Protein AF-A0A1G8D6I3-F1 (afdb_monomer_lite)

pLDDT: mean 86.38, std 13.84, range [31.08, 98.5]

Structure (mmCIF, N/CA/C/O backbone):
data_AF-A0A1G8D6I3-F1
#
_entry.id   AF-A0A1G8D6I3-F1
#
loop_
_atom_site.group_PDB
_atom_site.id
_atom_site.type_symbol
_atom_site.label_atom_id
_atom_site.label_alt_id
_atom_site.label_comp_id
_atom_site.label_asym_id
_atom_site.label_entity_id
_atom_site.label_seq_id
_atom_site.pdbx_PDB_ins_code
_atom_site.Cartn_x
_atom_site.Cartn_y
_atom_site.Cartn_z
_atom_site.occupancy
_atom_site.B_iso_or_equiv
_atom_site.auth_seq_id
_atom_site.auth_comp_id
_atom_site.auth_asym_id
_atom_site.auth_atom_id
_atom_site.pdbx_PDB_model_num
ATOM 1 N N . MET A 1 1 ? 2.545 -8.325 7.821 1.00 76.38 1 MET A N 1
ATOM 2 C CA . MET A 1 1 ? 2.219 -7.895 6.449 1.00 76.38 1 MET A CA 1
ATOM 3 C C . MET A 1 1 ? 3.543 -7.738 5.754 1.00 76.38 1 MET A C 1
ATOM 5 O O . MET A 1 1 ? 4.339 -6.920 6.193 1.00 76.38 1 MET A O 1
ATOM 9 N N . GLU A 1 2 ? 3.777 -8.565 4.754 1.00 86.25 2 GLU A N 1
ATOM 10 C CA . GLU A 1 2 ? 4.944 -8.473 3.891 1.00 86.25 2 GLU A CA 1
ATOM 11 C C . GLU A 1 2 ? 4.476 -7.897 2.556 1.00 86.25 2 GLU A C 1
ATOM 13 O O . GLU A 1 2 ? 3.443 -8.328 2.037 1.00 86.25 2 GLU A O 1
ATOM 18 N N . ILE A 1 3 ? 5.186 -6.887 2.053 1.00 86.38 3 ILE A N 1
ATOM 19 C CA . ILE A 1 3 ? 4.993 -6.384 0.694 1.00 86.38 3 ILE A CA 1
ATOM 20 C C . ILE A 1 3 ? 6.044 -7.052 -0.175 1.00 86.38 3 ILE A C 1
ATOM 22 O O . ILE A 1 3 ? 7.239 -6.942 0.111 1.00 86.38 3 ILE A O 1
ATOM 26 N N . LYS A 1 4 ? 5.599 -7.736 -1.224 1.00 86.12 4 LYS A N 1
ATOM 27 C CA . LYS A 1 4 ? 6.481 -8.359 -2.205 1.00 86.12 4 LYS A CA 1
ATOM 28 C C . LYS A 1 4 ? 6.554 -7.485 -3.462 1.00 86.12 4 LYS A C 1
ATOM 30 O O . LYS A 1 4 ? 5.524 -6.921 -3.840 1.00 86.12 4 LYS A O 1
ATOM 35 N N . PRO A 1 5 ? 7.735 -7.329 -4.085 1.00 84.38 5 PRO A N 1
ATOM 36 C CA . PRO A 1 5 ? 7.838 -6.741 -5.413 1.00 84.38 5 PRO A CA 1
ATOM 37 C C . PRO A 1 5 ? 6.992 -7.555 -6.385 1.00 84.38 5 PRO A C 1
ATOM 39 O O . PRO A 1 5 ? 6.900 -8.777 -6.259 1.00 84.38 5 PRO A O 1
ATOM 42 N N . ASN A 1 6 ? 6.394 -6.879 -7.357 1.00 84.19 6 ASN A N 1
ATOM 43 C CA . ASN A 1 6 ? 5.822 -7.591 -8.482 1.00 84.19 6 ASN A CA 1
ATOM 44 C C . ASN A 1 6 ? 6.949 -8.091 -9.397 1.00 84.19 6 ASN A C 1
ATOM 46 O O . ASN A 1 6 ? 8.027 -7.483 -9.432 1.00 84.19 6 ASN A O 1
ATOM 50 N N . PRO A 1 7 ? 6.679 -9.161 -10.156 1.00 86.00 7 PRO A N 1
ATOM 51 C CA . PRO A 1 7 ? 7.552 -9.625 -11.225 1.00 86.00 7 PRO A CA 1
ATOM 52 C C . PRO A 1 7 ? 7.905 -8.510 -12.210 1.00 86.00 7 PRO A C 1
ATOM 54 O O . PRO A 1 7 ? 7.212 -7.490 -12.302 1.00 86.00 7 PRO A O 1
ATOM 57 N N . VAL A 1 8 ? 8.966 -8.728 -12.987 1.00 87.06 8 VAL A N 1
ATOM 58 C CA . VAL A 1 8 ? 9.369 -7.813 -14.055 1.00 87.06 8 VAL A CA 1
ATOM 59 C C . VAL A 1 8 ? 8.211 -7.666 -15.034 1.00 87.06 8 VAL A C 1
ATOM 61 O O . VAL A 1 8 ? 7.709 -8.643 -15.591 1.00 87.06 8 VAL A O 1
ATOM 64 N N . GLN A 1 9 ? 7.788 -6.419 -15.214 1.00 87.06 9 GLN A N 1
ATOM 65 C CA . GLN A 1 9 ? 6.706 -6.042 -16.107 1.00 87.06 9 GLN A CA 1
ATOM 66 C C . GLN A 1 9 ? 7.270 -5.242 -17.279 1.00 87.06 9 GLN A C 1
ATOM 68 O O . GLN A 1 9 ? 8.010 -4.267 -17.080 1.00 87.06 9 GLN A O 1
ATOM 73 N N . VAL A 1 10 ? 6.892 -5.652 -18.484 1.00 87.88 10 VAL A N 1
ATOM 74 C CA . VAL A 1 10 ? 7.227 -5.005 -19.754 1.00 87.88 10 VAL A CA 1
ATOM 75 C C . VAL A 1 10 ? 5.988 -4.331 -20.336 1.00 87.88 10 VAL A C 1
ATOM 77 O O . VAL A 1 10 ? 4.865 -4.579 -19.896 1.00 87.88 10 VAL A O 1
ATOM 80 N N . ILE A 1 11 ? 6.172 -3.462 -21.328 1.00 86.50 11 ILE A N 1
ATOM 81 C CA . ILE A 1 11 ? 5.047 -2.887 -22.071 1.00 86.50 11 ILE A CA 1
ATOM 82 C C . ILE A 1 11 ? 4.512 -3.979 -23.011 1.00 86.50 11 ILE A C 1
ATOM 84 O O . ILE A 1 11 ? 5.236 -4.355 -23.934 1.00 86.50 11 ILE A O 1
ATOM 88 N N . PRO A 1 12 ? 3.286 -4.500 -22.807 1.00 87.38 12 PRO A N 1
ATOM 89 C CA . PRO A 1 12 ? 2.777 -5.619 -23.595 1.00 87.38 12 PRO A CA 1
ATOM 90 C C . PRO A 1 12 ? 2.524 -5.218 -25.061 1.00 87.38 12 PRO A C 1
ATOM 92 O O . PRO A 1 12 ? 2.453 -4.023 -25.378 1.00 87.38 12 PRO A O 1
ATOM 95 N N . PRO A 1 13 ? 2.346 -6.195 -25.970 1.00 87.25 13 PRO A N 1
ATOM 96 C CA . PRO A 1 13 ? 1.889 -5.924 -27.328 1.00 87.25 13 PRO A CA 1
ATOM 97 C C . PRO A 1 13 ? 0.531 -5.220 -27.352 1.00 87.25 13 PRO A C 1
ATOM 99 O O . PRO A 1 13 ? -0.368 -5.555 -26.574 1.00 87.25 13 PRO A O 1
ATOM 102 N N . SER A 1 14 ? 0.350 -4.300 -28.299 1.00 89.38 14 SER A N 1
ATOM 103 C CA . SER A 1 14 ? -0.965 -3.757 -28.632 1.00 89.38 14 SER A CA 1
ATOM 104 C C . SER A 1 14 ? -1.870 -4.842 -29.228 1.00 89.38 14 SER A C 1
ATOM 106 O O . SER A 1 14 ? -1.395 -5.858 -29.738 1.00 89.38 14 SER A O 1
ATOM 108 N N . ALA A 1 15 ? -3.187 -4.619 -29.199 1.00 87.56 15 ALA A N 1
ATOM 109 C CA . ALA A 1 15 ? -4.146 -5.531 -29.828 1.00 87.56 15 ALA A CA 1
ATOM 110 C C . ALA A 1 15 ? -3.840 -5.746 -31.323 1.00 87.56 15 ALA A C 1
ATOM 112 O O . ALA A 1 15 ? -3.863 -6.874 -31.794 1.00 87.56 15 ALA A O 1
ATOM 113 N N . GLU A 1 16 ? -3.458 -4.679 -32.028 1.00 87.62 16 GLU A N 1
ATOM 114 C CA . GLU A 1 16 ? -3.043 -4.726 -33.433 1.00 87.62 16 GLU A CA 1
ATOM 115 C C . GLU A 1 16 ? -1.768 -5.559 -33.633 1.00 87.62 16 GLU A C 1
ATOM 117 O O . GLU A 1 16 ? -1.696 -6.370 -34.551 1.00 87.62 16 GLU A O 1
ATOM 122 N N . GLN A 1 17 ? -0.767 -5.416 -32.754 1.00 88.19 17 GLN A N 1
ATOM 123 C CA . GLN A 1 17 ? 0.449 -6.232 -32.820 1.00 88.19 17 GLN A CA 1
ATOM 124 C C . GLN A 1 17 ? 0.143 -7.721 -32.601 1.00 88.19 17 GLN A C 1
ATOM 126 O O . GLN A 1 17 ? 0.730 -8.557 -33.286 1.00 88.19 17 GLN A O 1
ATOM 131 N N . LYS A 1 18 ? -0.785 -8.056 -31.692 1.00 85.44 18 LYS A N 1
ATOM 132 C CA . LYS A 1 18 ? -1.244 -9.442 -31.491 1.00 85.44 18 LYS A CA 1
ATOM 133 C C . LYS A 1 18 ? -1.988 -9.969 -32.713 1.00 85.44 18 LYS A C 1
ATOM 135 O O . LYS A 1 18 ? -1.669 -11.049 -33.189 1.00 85.44 18 LYS A O 1
ATOM 140 N N . GLU A 1 19 ? -2.914 -9.189 -33.266 1.00 85.12 19 GLU A N 1
ATOM 141 C CA . GLU A 1 19 ? -3.680 -9.572 -34.456 1.00 85.12 19 GLU A CA 1
ATOM 142 C C . GLU A 1 19 ? -2.765 -9.825 -35.665 1.00 85.12 19 GLU A C 1
ATOM 144 O O . GLU A 1 19 ? -2.891 -10.847 -36.337 1.00 85.12 19 GLU A O 1
ATOM 149 N N . LEU A 1 20 ? -1.781 -8.949 -35.897 1.00 85.12 20 LEU A N 1
ATOM 150 C CA . LEU A 1 20 ? -0.778 -9.123 -36.953 1.00 85.12 20 LEU A CA 1
ATOM 151 C C . LEU A 1 20 ? 0.091 -10.370 -36.743 1.00 85.12 20 LEU A C 1
ATOM 153 O O . LEU A 1 20 ? 0.452 -11.034 -37.715 1.00 85.12 20 LEU A O 1
ATOM 157 N N . TYR A 1 21 ? 0.435 -10.686 -35.492 1.00 83.69 21 TYR A N 1
ATOM 158 C CA . TYR A 1 21 ? 1.196 -11.888 -35.156 1.00 83.69 21 TYR A CA 1
ATOM 159 C C . TYR A 1 21 ? 0.363 -13.170 -35.334 1.00 83.69 21 TYR A C 1
ATOM 161 O O . TYR A 1 21 ? 0.877 -14.164 -35.841 1.00 83.69 21 TYR A O 1
ATOM 169 N N . GLU A 1 22 ? -0.921 -13.150 -34.965 1.00 82.12 22 GLU A N 1
ATOM 170 C CA . GLU A 1 22 ? -1.826 -14.305 -35.029 1.00 82.12 22 GLU A CA 1
ATOM 171 C C . GLU A 1 22 ? -2.377 -14.579 -36.440 1.00 82.12 22 GLU A C 1
ATOM 173 O O . GLU A 1 22 ? -2.695 -15.726 -36.768 1.00 82.12 22 GLU A O 1
ATOM 178 N N . ALA A 1 23 ? -2.463 -13.556 -37.298 1.00 80.25 23 ALA A N 1
ATOM 179 C CA . ALA A 1 23 ? -3.028 -13.642 -38.648 1.00 80.25 23 ALA A CA 1
ATOM 180 C C . ALA A 1 23 ? -2.514 -14.818 -39.518 1.00 80.25 23 ALA A C 1
ATOM 182 O O . ALA A 1 23 ? -3.346 -15.457 -40.173 1.00 80.25 23 ALA A O 1
ATOM 183 N N . PRO A 1 24 ? -1.208 -15.173 -39.533 1.00 76.00 24 PRO A N 1
ATOM 184 C CA . PRO A 1 24 ? -0.705 -16.334 -40.271 1.00 76.00 24 PRO A CA 1
ATOM 185 C C . PRO A 1 24 ? -1.277 -17.676 -39.791 1.00 76.00 24 PRO A C 1
ATOM 187 O O . PRO A 1 24 ? -1.416 -18.597 -40.591 1.00 76.00 24 PRO A O 1
ATOM 190 N N . PHE A 1 25 ? -1.602 -17.805 -38.502 1.00 75.31 25 PHE A N 1
ATOM 191 C CA . PHE A 1 25 ? -2.069 -19.059 -37.897 1.00 75.31 25 PHE A CA 1
ATOM 192 C C . PHE A 1 25 ? -3.580 -19.276 -38.064 1.00 75.31 25 PHE A C 1
ATOM 194 O O . PHE A 1 25 ? -4.065 -20.395 -37.907 1.00 75.31 25 PHE A O 1
ATOM 201 N N . GLN A 1 26 ? -4.328 -18.218 -38.393 1.00 71.62 26 GLN A N 1
ATOM 202 C CA . GLN A 1 26 ? -5.782 -18.267 -38.579 1.00 71.62 26 GLN A CA 1
ATOM 203 C C . GLN A 1 26 ? -6.208 -18.536 -40.036 1.00 71.62 26 GLN A C 1
ATOM 205 O O . GLN A 1 26 ? -7.371 -18.857 -40.290 1.00 71.62 26 GLN A O 1
ATOM 210 N N . GLN A 1 27 ? -5.297 -18.421 -41.010 1.00 65.94 27 GLN A N 1
ATOM 211 C CA . GLN A 1 27 ? -5.607 -18.595 -42.434 1.00 65.94 27 GLN A CA 1
ATOM 212 C C . GLN A 1 27 ? -5.306 -20.020 -42.932 1.00 65.94 27 GLN A C 1
ATOM 214 O O . GLN A 1 27 ? -4.365 -20.676 -42.491 1.00 65.94 27 GLN A O 1
ATOM 219 N N . LYS A 1 28 ? -6.119 -20.524 -43.875 1.00 59.03 28 LYS A N 1
ATOM 220 C CA . LYS A 1 28 ? -5.882 -21.824 -44.532 1.00 59.03 28 LYS A CA 1
ATOM 221 C C . LYS A 1 28 ? -4.581 -21.771 -45.344 1.00 59.03 28 LYS A C 1
ATOM 223 O O . LYS A 1 28 ? -4.331 -20.779 -46.019 1.00 59.03 28 LYS A O 1
ATOM 228 N N . ALA A 1 29 ? -3.821 -22.867 -45.324 1.00 56.03 29 ALA A N 1
ATOM 229 C CA . ALA A 1 29 ? -2.437 -23.007 -45.802 1.00 56.03 29 ALA A CA 1
ATOM 230 C C . ALA A 1 29 ? -2.126 -22.595 -47.265 1.00 56.03 29 ALA A C 1
ATOM 232 O O . ALA A 1 29 ? -0.959 -22.593 -47.648 1.00 56.03 29 ALA A O 1
ATOM 233 N N . ASP A 1 30 ? -3.122 -22.225 -48.074 1.00 54.53 30 ASP A N 1
ATOM 234 C CA . ASP A 1 30 ? -2.991 -22.067 -49.530 1.00 54.53 30 ASP A CA 1
ATOM 235 C C . ASP A 1 30 ? -2.885 -20.606 -50.020 1.00 54.53 30 ASP A C 1
ATOM 237 O O . ASP A 1 30 ? -2.850 -20.366 -51.228 1.00 54.53 30 ASP A O 1
ATOM 241 N N . VAL A 1 31 ? -2.822 -19.608 -49.127 1.00 56.09 31 VAL A N 1
ATOM 242 C CA . VAL A 1 31 ? -2.709 -18.186 -49.513 1.00 56.09 31 VAL A CA 1
ATOM 243 C C . VAL A 1 31 ? -1.368 -17.608 -49.055 1.00 56.09 31 VAL A C 1
ATOM 245 O O . VAL A 1 31 ? -1.188 -17.238 -47.899 1.00 56.09 31 VAL A O 1
ATOM 248 N N . ALA A 1 32 ? -0.411 -17.501 -49.979 1.00 52.12 32 ALA A N 1
ATOM 249 C CA . ALA A 1 32 ? 0.858 -16.819 -49.736 1.00 52.12 32 ALA A CA 1
ATOM 250 C C . ALA A 1 32 ? 0.676 -15.296 -49.868 1.00 52.12 32 ALA A C 1
ATOM 252 O O . ALA A 1 32 ? 0.726 -14.746 -50.969 1.00 52.12 32 ALA A O 1
ATOM 253 N N . ILE A 1 33 ? 0.470 -14.608 -48.745 1.00 55.34 33 ILE A N 1
ATOM 254 C CA . ILE A 1 33 ? 0.584 -13.146 -48.647 1.00 55.34 33 ILE A CA 1
ATOM 255 C C . ILE A 1 33 ? 1.866 -12.828 -47.872 1.00 55.34 33 ILE A C 1
ATOM 257 O O . ILE A 1 33 ? 2.214 -13.516 -46.915 1.00 55.34 33 ILE A O 1
ATOM 261 N N . ALA A 1 34 ? 2.589 -11.787 -48.285 1.00 53.69 34 ALA A N 1
ATOM 262 C CA . ALA A 1 34 ? 3.667 -11.229 -47.479 1.00 53.69 34 ALA A CA 1
ATOM 263 C C . ALA A 1 34 ? 3.055 -10.579 -46.227 1.00 53.69 34 ALA A C 1
ATOM 265 O O . ALA A 1 34 ? 2.509 -9.481 -46.304 1.00 53.69 34 ALA A O 1
ATOM 266 N N . ILE A 1 35 ? 3.090 -11.283 -45.095 1.00 62.53 35 ILE A N 1
ATOM 267 C CA . ILE A 1 35 ? 2.547 -10.785 -43.827 1.00 62.53 35 ILE A CA 1
ATOM 268 C C . ILE A 1 35 ? 3.596 -9.871 -43.192 1.00 62.53 35 ILE A C 1
ATOM 270 O O . ILE A 1 35 ? 4.728 -10.288 -42.928 1.00 62.53 35 ILE A O 1
ATOM 274 N N . GLU A 1 36 ? 3.235 -8.606 -42.986 1.00 68.69 36 GLU A N 1
ATOM 275 C CA . GLU A 1 36 ? 4.085 -7.658 -42.275 1.00 68.69 36 GLU A CA 1
ATOM 276 C C . GLU A 1 36 ? 4.222 -8.107 -40.815 1.00 68.69 36 GLU A C 1
ATOM 278 O O . GLU A 1 36 ? 3.235 -8.239 -40.096 1.00 68.69 36 GLU A O 1
ATOM 283 N N . LYS A 1 37 ? 5.457 -8.371 -40.370 1.00 73.19 37 LYS A N 1
ATOM 284 C CA . LYS A 1 37 ? 5.718 -8.723 -38.971 1.00 73.19 37 LYS A CA 1
ATOM 285 C C . LYS A 1 37 ? 5.483 -7.495 -38.082 1.00 73.19 37 LYS A C 1
ATOM 287 O O . LYS A 1 37 ? 6.074 -6.448 -38.374 1.00 73.19 37 LYS A O 1
ATOM 292 N N . PRO A 1 38 ? 4.709 -7.599 -36.986 1.00 83.12 38 PRO A N 1
ATOM 293 C CA . PRO A 1 38 ? 4.459 -6.466 -36.098 1.00 83.12 38 PRO A CA 1
ATOM 294 C C . PRO A 1 38 ? 5.770 -5.950 -35.511 1.00 83.12 38 PRO A C 1
ATOM 296 O O . PRO A 1 38 ? 6.515 -6.717 -34.921 1.00 83.12 38 PRO A O 1
ATOM 299 N N . LYS A 1 39 ? 6.083 -4.663 -35.676 1.00 86.06 39 LYS A N 1
ATOM 300 C CA . LYS A 1 39 ? 7.315 -4.063 -35.135 1.00 86.06 39 LYS A CA 1
ATOM 301 C C . LYS A 1 39 ? 7.116 -3.669 -33.676 1.00 86.06 39 LYS A C 1
ATOM 303 O O . LYS A 1 39 ? 6.076 -3.108 -33.339 1.00 86.06 39 LYS A O 1
ATOM 308 N N . LEU A 1 40 ? 8.125 -3.906 -32.840 1.00 88.50 40 LEU A N 1
ATOM 309 C CA . LEU A 1 40 ? 8.138 -3.418 -31.459 1.00 88.50 40 LEU A CA 1
ATOM 310 C C . LEU A 1 40 ? 8.472 -1.924 -31.418 1.00 88.50 40 LEU A C 1
ATOM 312 O O . LEU A 1 40 ? 9.340 -1.461 -32.164 1.00 88.50 40 LEU A O 1
ATOM 316 N N . THR A 1 41 ? 7.799 -1.170 -30.547 1.00 89.38 41 THR A N 1
ATOM 317 C CA . THR A 1 41 ? 8.117 0.249 -30.342 1.00 89.38 41 THR A CA 1
ATOM 318 C C . THR A 1 41 ? 9.432 0.407 -29.568 1.00 89.38 41 THR A C 1
ATOM 320 O O . THR A 1 41 ? 9.852 -0.519 -28.864 1.00 89.38 41 THR A O 1
ATOM 323 N N . PRO A 1 42 ? 10.101 1.574 -29.650 1.00 84.44 42 PRO A N 1
ATOM 324 C CA . PRO A 1 42 ? 11.273 1.854 -28.826 1.00 84.44 42 PRO A CA 1
ATOM 325 C C . PRO A 1 42 ? 11.010 1.653 -27.330 1.00 84.44 42 PRO A C 1
ATOM 327 O O . PRO A 1 42 ? 11.838 1.059 -26.649 1.00 84.44 42 PRO A O 1
ATOM 330 N N . GLU A 1 43 ? 9.844 2.074 -26.835 1.00 81.56 43 GLU A N 1
ATOM 331 C CA . GLU A 1 43 ? 9.453 1.937 -25.430 1.00 81.56 43 GLU A CA 1
ATOM 332 C C . GLU A 1 43 ? 9.300 0.463 -25.030 1.00 81.56 43 GLU A C 1
ATOM 334 O O . GLU A 1 43 ? 9.766 0.058 -23.962 1.00 81.56 43 GLU A O 1
ATOM 339 N N . GLN A 1 44 ? 8.696 -0.358 -25.899 1.00 87.31 44 GLN A N 1
ATOM 340 C CA . GLN A 1 44 ? 8.597 -1.805 -25.690 1.00 87.31 44 GLN A CA 1
ATOM 341 C C . GLN A 1 44 ? 9.988 -2.438 -25.618 1.00 87.31 44 GLN A C 1
ATOM 343 O O . GLN A 1 44 ? 10.287 -3.140 -24.653 1.00 87.31 44 GLN A O 1
ATOM 348 N N . LEU A 1 45 ? 10.867 -2.128 -26.574 1.00 86.75 45 LEU A N 1
ATOM 349 C CA . LEU A 1 45 ? 12.237 -2.648 -26.609 1.00 86.75 45 LEU A CA 1
ATOM 350 C C . LEU A 1 45 ? 13.054 -2.265 -25.371 1.00 86.75 45 LEU A C 1
ATOM 352 O O . LEU A 1 45 ? 13.814 -3.097 -24.880 1.00 86.75 45 LEU A O 1
ATOM 356 N N . THR A 1 46 ? 12.893 -1.040 -24.860 1.00 81.50 46 THR A N 1
ATOM 357 C CA . THR A 1 46 ? 13.555 -0.598 -23.621 1.00 81.50 46 THR A CA 1
ATOM 358 C C . THR A 1 46 ? 12.962 -1.233 -22.370 1.00 81.50 46 THR A C 1
ATOM 360 O O . THR A 1 46 ? 13.670 -1.414 -21.388 1.00 81.50 46 THR A O 1
ATOM 363 N N . SER A 1 47 ? 11.675 -1.592 -22.396 1.00 85.00 47 SER A N 1
ATOM 364 C CA . SER A 1 47 ? 11.028 -2.252 -21.261 1.00 85.00 47 SER A CA 1
ATOM 365 C C . SER A 1 47 ? 11.421 -3.724 -21.112 1.00 85.00 47 SER A C 1
ATOM 367 O O . SER A 1 47 ? 11.262 -4.271 -20.025 1.00 85.00 47 SER A O 1
ATOM 369 N N . ILE A 1 48 ? 11.932 -4.353 -22.177 1.00 90.31 48 ILE A N 1
ATOM 370 C CA . ILE A 1 48 ? 12.363 -5.753 -22.191 1.00 90.31 48 ILE A CA 1
ATOM 371 C C . ILE A 1 48 ? 13.822 -5.850 -21.715 1.00 90.31 48 ILE A C 1
ATOM 373 O O . ILE A 1 48 ? 14.686 -5.197 -22.317 1.00 90.31 48 ILE A O 1
ATOM 377 N N . PRO A 1 49 ? 14.121 -6.688 -20.702 1.00 91.12 49 PRO A N 1
ATOM 378 C CA . PRO A 1 49 ? 15.486 -6.880 -20.223 1.00 91.12 49 PRO A CA 1
ATOM 379 C C . PRO A 1 49 ? 16.415 -7.395 -21.325 1.00 91.12 49 PRO A C 1
ATOM 381 O O . PRO A 1 49 ? 15.997 -8.020 -22.296 1.00 91.12 49 PRO A O 1
ATOM 384 N N . ASP A 1 50 ? 17.701 -7.122 -21.178 1.00 90.31 50 ASP A N 1
ATOM 385 C CA . ASP A 1 50 ? 18.745 -7.585 -22.089 1.00 90.31 50 ASP A CA 1
ATOM 386 C C . ASP A 1 50 ? 19.276 -8.953 -21.689 1.00 90.31 50 ASP A C 1
ATOM 388 O O . ASP A 1 50 ? 19.753 -9.689 -22.545 1.00 90.31 50 ASP A O 1
ATOM 392 N N . VAL A 1 51 ? 19.146 -9.323 -20.416 1.00 91.31 51 VAL A N 1
ATOM 393 C CA . VAL A 1 51 ? 19.457 -10.664 -19.926 1.00 91.31 51 VAL A CA 1
ATOM 394 C C . VAL A 1 51 ? 18.296 -11.186 -19.091 1.00 91.31 51 VAL A C 1
ATOM 396 O O . VAL A 1 51 ? 17.783 -10.454 -18.247 1.00 91.31 51 VAL A O 1
ATOM 399 N N . ILE A 1 52 ? 17.918 -12.449 -19.290 1.00 91.94 52 ILE A N 1
ATOM 400 C CA . ILE A 1 52 ? 16.988 -13.191 -18.422 1.00 91.94 52 ILE A CA 1
ATOM 401 C C . ILE A 1 52 ? 17.671 -14.490 -18.000 1.00 91.94 52 ILE A C 1
ATOM 403 O O . ILE A 1 52 ? 18.136 -15.238 -18.856 1.00 91.94 52 ILE A O 1
ATOM 407 N N . ASP A 1 53 ? 17.766 -14.749 -16.695 1.00 89.88 53 ASP A N 1
ATOM 408 C CA . ASP A 1 53 ? 18.402 -15.945 -16.119 1.00 89.88 53 ASP A CA 1
ATOM 409 C C . ASP A 1 53 ? 19.813 -16.217 -16.672 1.00 89.88 53 ASP A C 1
ATOM 411 O O . ASP A 1 53 ? 20.221 -17.353 -16.920 1.00 89.88 53 ASP A O 1
ATOM 415 N N . GLY A 1 54 ? 20.572 -15.140 -16.897 1.00 88.56 54 GLY A N 1
ATOM 416 C CA . GLY A 1 54 ? 21.924 -15.192 -17.458 1.00 88.56 54 GLY A CA 1
ATOM 417 C C . GLY A 1 54 ? 21.999 -15.331 -18.985 1.00 88.56 54 GLY A C 1
ATOM 418 O O . GLY A 1 54 ? 23.102 -15.280 -19.526 1.00 88.56 54 GLY A O 1
ATOM 419 N N . HIS A 1 55 ? 20.872 -15.456 -19.694 1.00 89.88 55 HIS A N 1
ATOM 420 C CA . HIS A 1 55 ? 20.835 -15.502 -21.159 1.00 89.88 55 HIS A CA 1
ATOM 421 C C . HIS A 1 55 ? 20.696 -14.117 -21.783 1.00 89.88 55 HIS A C 1
ATOM 423 O O . HIS A 1 55 ? 19.716 -13.421 -21.528 1.00 89.88 55 HIS A O 1
ATOM 429 N N . GLN A 1 56 ? 21.656 -13.739 -22.629 1.00 92.44 56 GLN A N 1
ATOM 430 C CA . GLN A 1 56 ? 21.646 -12.477 -23.366 1.00 92.44 56 GLN A CA 1
ATOM 431 C C . GLN A 1 56 ? 20.633 -12.532 -24.514 1.00 92.44 56 GLN A C 1
ATOM 433 O O . GLN A 1 56 ? 20.805 -13.292 -25.466 1.00 92.44 56 GLN A O 1
ATOM 438 N N . LEU A 1 57 ? 19.623 -11.667 -24.456 1.00 92.50 57 LEU A N 1
ATOM 439 C CA . LEU A 1 57 ? 18.573 -11.584 -25.458 1.00 92.50 57 LEU A CA 1
ATOM 440 C C . LEU A 1 57 ? 19.082 -10.899 -26.726 1.00 92.50 57 LEU A C 1
ATOM 442 O O . LEU A 1 57 ? 19.542 -9.752 -26.705 1.00 92.50 57 LEU A O 1
ATOM 446 N N . SER A 1 58 ? 18.943 -11.588 -27.854 1.00 91.81 58 SER A N 1
ATOM 447 C CA . SER A 1 58 ? 19.068 -10.977 -29.175 1.00 91.81 58 SER A CA 1
ATOM 448 C C . SER A 1 58 ? 17.847 -10.091 -29.502 1.00 91.81 58 SER A C 1
ATOM 450 O O . SER A 1 58 ? 16.793 -10.224 -28.876 1.00 91.81 58 SER A O 1
ATOM 452 N N . PRO A 1 59 ? 17.906 -9.218 -30.529 1.00 89.19 59 PRO A N 1
ATOM 453 C CA . PRO A 1 59 ? 16.719 -8.497 -31.000 1.00 89.19 59 PRO A CA 1
ATOM 454 C C . PRO A 1 59 ? 15.556 -9.419 -31.395 1.00 89.19 59 PRO A C 1
ATOM 456 O O . PRO A 1 59 ? 14.396 -9.037 -31.258 1.00 89.19 59 PRO A O 1
ATOM 459 N N . LYS A 1 60 ? 15.862 -10.633 -31.874 1.00 89.62 60 LYS A N 1
ATOM 460 C CA . LYS A 1 60 ? 14.857 -11.658 -32.164 1.00 89.62 60 LYS A CA 1
ATOM 461 C C . LYS A 1 60 ? 14.285 -12.239 -30.868 1.00 89.62 60 LYS A C 1
ATOM 463 O O . LYS A 1 60 ? 13.081 -12.386 -30.763 1.00 89.62 60 LYS A O 1
ATOM 468 N N . ASP A 1 61 ? 15.116 -12.483 -29.864 1.00 93.50 61 ASP A N 1
ATOM 469 C CA . ASP A 1 61 ? 14.665 -13.048 -28.588 1.00 93.50 61 ASP A CA 1
ATOM 470 C C . ASP A 1 61 ? 13.696 -12.093 -27.879 1.00 93.50 61 ASP A C 1
ATOM 472 O O . ASP A 1 61 ? 12.673 -12.522 -27.356 1.00 93.50 61 ASP A O 1
ATOM 476 N N . LYS A 1 62 ? 13.973 -10.779 -27.917 1.00 92.00 62 LYS A N 1
ATOM 477 C CA . LYS A 1 62 ? 13.055 -9.750 -27.396 1.00 92.00 62 LYS A CA 1
ATOM 478 C C . LYS A 1 62 ? 11.709 -9.751 -28.128 1.00 92.00 62 LYS A C 1
ATOM 480 O O . LYS A 1 62 ? 10.675 -9.495 -27.520 1.00 92.00 62 LYS A O 1
ATOM 485 N N . TYR A 1 63 ? 11.727 -10.031 -29.429 1.00 90.56 63 TYR A N 1
ATOM 486 C CA . TYR A 1 63 ? 10.521 -10.173 -30.237 1.00 90.56 63 TYR A CA 1
ATOM 487 C C . TYR A 1 63 ? 9.711 -11.404 -29.830 1.00 90.56 63 TYR A C 1
ATOM 489 O O . TYR A 1 63 ? 8.529 -11.276 -29.512 1.00 90.56 63 TYR A O 1
ATOM 497 N N . ASP A 1 64 ? 10.365 -12.566 -29.803 1.00 91.31 64 ASP A N 1
ATOM 498 C CA . ASP A 1 64 ? 9.752 -13.854 -29.472 1.00 91.31 64 ASP A CA 1
ATOM 499 C C . ASP A 1 64 ? 9.201 -13.832 -28.035 1.00 91.31 64 ASP A C 1
ATOM 501 O O . ASP A 1 64 ? 8.101 -14.307 -27.789 1.00 91.31 64 ASP A O 1
ATOM 505 N N . LEU A 1 65 ? 9.896 -13.181 -27.097 1.00 93.31 65 LEU A N 1
ATOM 506 C CA . LEU A 1 65 ? 9.430 -13.017 -25.719 1.00 93.31 65 LEU A CA 1
ATOM 507 C C . LEU A 1 65 ? 8.116 -12.236 -25.616 1.00 93.31 65 LEU A C 1
ATOM 509 O O . LEU A 1 65 ? 7.268 -12.560 -24.785 1.00 93.31 65 LEU A O 1
ATOM 513 N N . LEU A 1 66 ? 7.985 -11.158 -26.394 1.00 91.38 66 LEU A N 1
ATOM 514 C CA . LEU A 1 66 ? 6.858 -10.242 -26.262 1.00 91.38 66 LEU A CA 1
ATOM 515 C C . LEU A 1 66 ? 5.614 -10.741 -27.008 1.00 91.38 66 LEU A C 1
ATOM 517 O O . LEU A 1 66 ? 4.499 -10.483 -26.562 1.00 91.38 66 LEU A O 1
ATOM 521 N N . LEU A 1 67 ? 5.799 -11.405 -28.151 1.00 88.25 67 LEU A N 1
ATOM 522 C CA . LEU A 1 67 ? 4.714 -11.783 -29.064 1.00 88.25 67 LEU A CA 1
ATOM 523 C C . LEU A 1 67 ? 4.409 -13.287 -29.085 1.00 88.25 67 LEU A C 1
ATOM 525 O O . LEU A 1 67 ? 3.368 -13.668 -29.610 1.00 88.25 67 LEU A O 1
ATOM 529 N N . ASP A 1 68 ? 5.281 -14.123 -28.525 1.00 87.25 68 ASP A N 1
ATOM 530 C CA . ASP A 1 68 ? 5.187 -15.585 -28.536 1.00 87.25 68 ASP A CA 1
ATOM 531 C C . ASP A 1 68 ? 5.740 -16.162 -27.209 1.00 87.25 68 ASP A C 1
ATOM 533 O O . ASP A 1 68 ? 5.582 -15.573 -26.135 1.00 87.25 68 ASP A O 1
ATOM 537 N N . ALA A 1 69 ? 6.394 -17.321 -27.278 1.00 88.19 69 ALA A N 1
ATOM 538 C CA . ALA A 1 69 ? 7.243 -17.898 -26.261 1.00 88.19 69 ALA A CA 1
ATOM 539 C C . ALA A 1 69 ? 8.721 -17.849 -26.688 1.00 88.19 69 ALA A C 1
ATOM 541 O O . ALA A 1 69 ? 9.146 -18.494 -27.649 1.00 88.19 69 ALA A O 1
ATOM 542 N N . LEU A 1 70 ? 9.540 -17.150 -25.907 1.00 92.06 70 LEU A N 1
ATOM 543 C CA . LEU A 1 70 ? 10.990 -17.218 -25.997 1.00 92.06 70 LEU A CA 1
ATOM 544 C C . LEU A 1 70 ? 11.485 -18.543 -25.405 1.00 92.06 70 LEU A C 1
ATOM 546 O O . LEU A 1 70 ? 11.442 -18.759 -24.193 1.00 92.06 70 LEU A O 1
ATOM 550 N N . VAL A 1 71 ? 12.025 -19.408 -26.255 1.00 88.88 71 VAL A N 1
ATOM 551 C CA . VAL A 1 71 ? 12.727 -20.625 -25.834 1.00 88.88 71 VAL A CA 1
ATOM 552 C C . VAL A 1 71 ? 14.222 -20.331 -25.781 1.00 88.88 71 VAL A C 1
ATOM 554 O O . VAL A 1 71 ? 14.829 -19.982 -26.794 1.00 88.88 71 VAL A O 1
ATOM 557 N N . VAL A 1 72 ? 14.814 -20.472 -24.597 1.00 79.50 72 VAL A N 1
ATOM 558 C CA . VAL A 1 72 ? 16.247 -20.265 -24.374 1.00 79.50 72 VAL A CA 1
ATOM 559 C C . VAL A 1 72 ? 16.906 -21.621 -24.136 1.00 79.50 72 VAL A C 1
ATOM 561 O O . VAL A 1 72 ? 16.631 -22.272 -23.129 1.00 79.50 72 VAL A O 1
ATOM 564 N N . ASP A 1 73 ? 17.801 -22.023 -25.043 1.00 67.31 73 ASP A N 1
ATOM 565 C CA . ASP A 1 73 ? 18.424 -23.356 -25.115 1.00 67.31 73 ASP A CA 1
ATOM 566 C C . ASP A 1 73 ? 17.424 -24.523 -25.321 1.00 67.31 73 ASP A C 1
ATOM 568 O O . ASP A 1 73 ? 16.211 -24.344 -25.332 1.00 67.31 73 ASP A O 1
ATOM 572 N N . GLN A 1 74 ? 17.922 -25.764 -25.464 1.00 58.91 74 GLN A N 1
ATOM 573 C CA . GLN A 1 74 ? 17.107 -26.999 -25.388 1.00 58.91 74 GLN A CA 1
ATOM 574 C C . GLN A 1 74 ? 16.660 -27.316 -23.943 1.00 58.91 74 GLN A C 1
ATOM 576 O O . GLN A 1 74 ? 16.591 -28.478 -23.551 1.00 58.91 74 GLN A O 1
ATOM 581 N N . LYS A 1 75 ? 16.452 -26.292 -23.113 1.00 63.41 75 LYS A N 1
ATOM 582 C CA . LYS A 1 75 ? 16.055 -26.453 -21.715 1.00 63.41 75 LYS A CA 1
ATOM 583 C C . LYS A 1 75 ? 14.543 -26.607 -21.611 1.00 63.41 75 LYS A C 1
ATOM 585 O O . LYS A 1 75 ? 13.785 -26.077 -22.417 1.00 63.41 75 LYS A O 1
ATOM 590 N N . ASP A 1 76 ? 14.127 -27.256 -20.534 1.00 80.75 76 ASP A N 1
ATOM 591 C CA . ASP A 1 76 ? 12.742 -27.510 -20.136 1.00 80.75 76 ASP A CA 1
ATOM 592 C C . ASP A 1 76 ? 11.979 -26.244 -19.698 1.00 80.75 76 ASP A C 1
ATOM 594 O O . ASP A 1 76 ? 11.033 -26.342 -18.919 1.00 80.75 76 ASP A O 1
ATOM 598 N N . VAL A 1 77 ? 12.386 -25.049 -20.148 1.00 87.19 77 VAL A N 1
ATOM 599 C CA . VAL A 1 77 ? 11.806 -23.759 -19.757 1.00 87.19 77 VAL A CA 1
ATOM 600 C C . VAL A 1 77 ? 11.678 -22.829 -20.955 1.00 87.19 77 VAL A C 1
ATOM 602 O O . VAL A 1 77 ? 12.636 -22.626 -21.698 1.00 87.19 77 VAL A O 1
ATOM 605 N N . TYR A 1 78 ? 10.514 -22.200 -21.090 1.00 90.94 78 TYR A N 1
ATOM 606 C CA . TYR A 1 78 ? 10.305 -21.084 -22.006 1.00 90.94 78 TYR A CA 1
ATOM 607 C C . TYR A 1 78 ? 9.693 -19.884 -21.287 1.00 90.94 78 TYR A C 1
ATOM 609 O O . TYR A 1 78 ? 9.046 -20.019 -20.245 1.00 90.94 78 TYR A O 1
ATOM 617 N N . TYR A 1 79 ? 9.909 -18.702 -21.849 1.00 93.31 79 TYR A N 1
ATOM 618 C CA . TYR A 1 79 ? 9.492 -17.424 -21.293 1.00 93.31 79 TYR A CA 1
ATOM 619 C C . TYR A 1 79 ? 8.421 -16.800 -22.169 1.00 93.31 79 TYR A C 1
ATOM 621 O O . TYR A 1 79 ? 8.493 -16.892 -23.387 1.00 93.31 79 TYR A O 1
ATOM 629 N N . PHE A 1 80 ? 7.440 -16.144 -21.571 1.00 92.44 80 PHE A N 1
ATOM 630 C CA . PHE A 1 80 ? 6.397 -15.438 -22.313 1.00 92.44 80 PHE A CA 1
ATOM 631 C C . PHE A 1 80 ? 5.893 -14.253 -21.499 1.00 92.44 80 PHE A C 1
ATOM 633 O O . PHE A 1 80 ? 6.116 -14.186 -20.289 1.00 92.44 80 PHE A O 1
ATOM 640 N N . VAL A 1 81 ? 5.205 -13.322 -22.150 1.00 91.69 81 VAL A N 1
ATOM 641 C CA . VAL A 1 81 ? 4.599 -12.164 -21.488 1.00 91.69 81 VAL A CA 1
ATOM 642 C C . VAL A 1 81 ? 3.094 -12.378 -21.353 1.00 91.69 81 VAL A C 1
ATOM 644 O O . VAL A 1 81 ? 2.411 -12.651 -22.339 1.00 91.69 81 VAL A O 1
ATOM 647 N N . ASP A 1 82 ? 2.570 -12.287 -20.129 1.00 88.38 82 ASP A N 1
ATOM 648 C CA . ASP A 1 82 ? 1.135 -12.452 -19.881 1.00 88.38 82 ASP A CA 1
ATOM 649 C C . ASP A 1 82 ? 0.308 -11.216 -20.297 1.00 88.38 82 ASP A C 1
ATOM 651 O O . ASP A 1 82 ? 0.817 -10.204 -20.784 1.00 88.38 82 ASP A O 1
ATOM 655 N N . ASP A 1 83 ? -1.011 -11.289 -20.120 1.00 82.38 83 ASP A N 1
ATOM 656 C CA . ASP A 1 83 ? -1.944 -10.206 -20.451 1.00 82.38 83 ASP A CA 1
ATOM 657 C C . ASP A 1 83 ? -1.730 -8.932 -19.618 1.00 82.38 83 ASP A C 1
ATOM 659 O O . ASP A 1 83 ? -2.102 -7.839 -20.051 1.00 82.38 83 ASP A O 1
ATOM 663 N N . LYS A 1 84 ? -1.095 -9.061 -18.452 1.00 81.38 84 LYS A N 1
ATOM 664 C CA . LYS A 1 84 ? -0.713 -7.958 -17.569 1.00 81.38 84 LYS A CA 1
ATOM 665 C C . LYS A 1 84 ? 0.688 -7.432 -17.873 1.00 81.38 84 LYS A C 1
ATOM 667 O O . LYS A 1 84 ? 1.092 -6.438 -17.269 1.00 81.38 84 LYS A O 1
ATOM 672 N N . GLY A 1 85 ? 1.415 -8.034 -18.811 1.00 87.19 85 GLY A N 1
ATOM 673 C CA . GLY A 1 85 ? 2.769 -7.636 -19.174 1.00 87.19 85 GLY A CA 1
ATOM 674 C C . GLY A 1 85 ? 3.855 -8.228 -18.272 1.00 87.19 85 GLY A C 1
ATOM 675 O O . GLY A 1 85 ? 4.996 -7.780 -18.353 1.00 87.19 85 GLY A O 1
ATOM 676 N N . TYR A 1 86 ? 3.542 -9.188 -17.396 1.00 90.12 86 TYR A N 1
ATOM 677 C CA . TYR A 1 86 ? 4.556 -9.868 -16.589 1.00 90.12 86 TYR A CA 1
ATOM 678 C C . TYR A 1 86 ? 5.318 -10.882 -17.426 1.00 90.12 86 TYR A C 1
ATOM 680 O O . TYR A 1 86 ? 4.723 -11.637 -18.193 1.00 90.12 86 TYR A O 1
ATOM 688 N N . ILE A 1 87 ? 6.634 -10.936 -17.231 1.00 92.44 87 ILE A N 1
ATOM 689 C CA . ILE A 1 87 ? 7.450 -11.996 -17.810 1.00 92.44 87 ILE A CA 1
ATOM 690 C C . ILE A 1 87 ? 7.295 -13.262 -16.958 1.00 92.44 87 ILE A C 1
ATOM 692 O O . ILE A 1 87 ? 7.635 -13.300 -15.771 1.00 92.44 87 ILE A O 1
ATOM 696 N N . MET A 1 88 ? 6.796 -14.313 -17.594 1.00 91.12 88 MET A N 1
ATOM 697 C CA . MET A 1 88 ? 6.489 -15.608 -17.007 1.00 91.12 88 MET A CA 1
ATOM 698 C C . MET A 1 88 ? 7.495 -16.661 -17.463 1.00 91.12 88 MET A C 1
ATOM 700 O O . MET A 1 88 ? 7.932 -16.646 -18.609 1.00 91.12 88 MET A O 1
ATOM 704 N N . ARG A 1 89 ? 7.797 -17.620 -16.586 1.00 91.19 89 ARG A N 1
ATOM 705 C CA . ARG A 1 89 ? 8.450 -18.890 -16.914 1.00 91.19 89 ARG A CA 1
ATOM 706 C C . ARG A 1 89 ? 7.405 -19.989 -16.988 1.00 91.19 89 ARG A C 1
ATOM 708 O O . ARG A 1 89 ? 6.667 -20.225 -16.026 1.00 91.19 89 ARG A O 1
ATOM 715 N N . HIS A 1 90 ? 7.392 -20.714 -18.091 1.00 87.56 90 HIS A N 1
ATOM 716 C CA . HIS A 1 90 ? 6.759 -22.015 -18.165 1.00 87.56 90 HIS A CA 1
ATOM 717 C C . HIS A 1 90 ? 7.829 -23.093 -18.091 1.00 87.56 90 HIS A C 1
ATOM 719 O O . HIS A 1 90 ? 8.759 -23.091 -18.889 1.00 87.56 90 HIS A O 1
ATOM 725 N N . PHE A 1 91 ? 7.668 -24.024 -17.157 1.00 85.19 91 PHE A N 1
ATOM 726 C CA . PHE A 1 91 ? 8.520 -25.198 -17.039 1.00 85.19 91 PHE A CA 1
ATOM 727 C C . PHE A 1 91 ? 7.766 -26.391 -17.627 1.00 85.19 91 PHE A C 1
ATOM 729 O O . PHE A 1 91 ? 6.607 -26.613 -17.277 1.00 85.19 91 PHE A O 1
ATOM 736 N N . THR A 1 92 ? 8.410 -27.131 -18.523 1.00 82.25 92 THR A N 1
ATOM 737 C CA . THR A 1 92 ? 7.845 -28.342 -19.135 1.00 82.25 92 THR A CA 1
ATOM 738 C C . THR A 1 92 ? 7.751 -29.500 -18.133 1.00 82.25 92 THR A C 1
ATOM 740 O O . THR A 1 92 ? 6.880 -30.357 -18.271 1.00 82.25 92 THR A O 1
ATOM 743 N N . GLU A 1 93 ? 8.559 -29.466 -17.069 1.00 79.00 93 GLU A N 1
ATOM 744 C CA . GLU A 1 93 ? 8.376 -30.252 -15.844 1.00 79.00 93 GLU A CA 1
ATOM 745 C C . GLU A 1 93 ? 7.816 -29.365 -14.718 1.00 79.00 93 GLU A C 1
ATOM 747 O O . GLU A 1 93 ? 8.119 -28.174 -14.654 1.00 79.00 93 GLU A O 1
ATOM 752 N N . GLU A 1 94 ? 6.986 -29.903 -13.812 1.00 70.81 94 GLU A N 1
ATOM 753 C CA . GLU A 1 94 ? 6.378 -29.073 -12.761 1.00 70.81 94 GLU A CA 1
ATOM 754 C C . GLU A 1 94 ? 7.447 -28.398 -11.87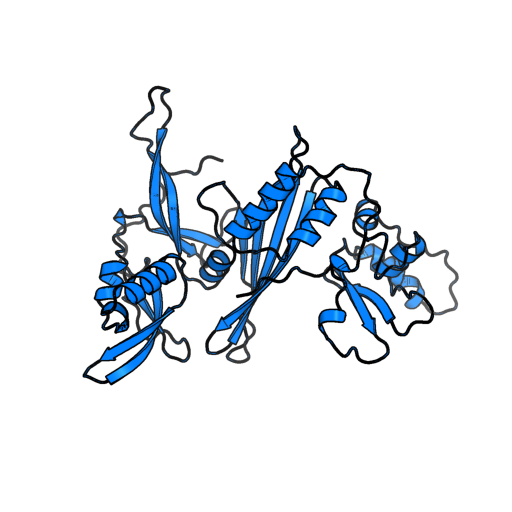9 1.00 70.81 94 GLU A C 1
ATOM 756 O O . GLU A 1 94 ? 8.249 -29.082 -11.236 1.00 70.81 94 GLU A O 1
ATOM 761 N N . PRO A 1 95 ? 7.445 -27.055 -11.768 1.00 66.06 95 PRO A N 1
ATOM 762 C CA . PRO A 1 95 ? 8.388 -26.374 -10.906 1.00 66.06 95 PRO A CA 1
ATOM 763 C C . PRO A 1 95 ? 8.036 -26.681 -9.453 1.00 66.06 95 PRO A C 1
ATOM 765 O O . PRO A 1 95 ? 6.890 -26.530 -9.026 1.00 66.06 95 PRO A O 1
ATOM 768 N N . THR A 1 96 ? 9.047 -27.045 -8.671 1.00 65.31 96 THR A N 1
ATOM 769 C CA . THR A 1 96 ? 8.905 -27.331 -7.235 1.00 65.31 96 THR A CA 1
ATOM 770 C C . THR A 1 96 ? 8.488 -26.108 -6.412 1.00 65.31 96 THR A C 1
ATOM 772 O O . THR A 1 96 ? 8.028 -26.255 -5.282 1.00 65.31 96 THR A O 1
ATOM 775 N N . ASP A 1 97 ? 8.603 -24.908 -6.985 1.00 74.25 97 ASP A N 1
ATOM 776 C CA . ASP A 1 97 ? 8.229 -23.638 -6.374 1.00 74.25 97 ASP A CA 1
ATOM 777 C C . ASP A 1 97 ? 7.424 -22.785 -7.367 1.00 74.25 97 ASP A C 1
ATOM 779 O O . ASP A 1 97 ? 7.894 -22.444 -8.455 1.00 74.25 97 ASP A O 1
ATOM 783 N N . LYS A 1 98 ? 6.188 -22.435 -6.990 1.00 71.56 98 LYS A N 1
ATOM 784 C CA . LYS A 1 98 ? 5.289 -21.623 -7.821 1.00 71.56 98 LYS A CA 1
ATOM 785 C C . LYS A 1 98 ? 5.800 -20.196 -8.018 1.00 71.56 98 LYS A C 1
ATOM 787 O O . LYS A 1 98 ? 5.478 -19.610 -9.047 1.00 71.56 98 LYS A O 1
ATOM 792 N N . GLU A 1 99 ? 6.579 -19.645 -7.084 1.00 70.44 99 GLU A N 1
ATOM 793 C CA . GLU A 1 99 ? 7.127 -18.287 -7.208 1.00 70.44 99 GLU A CA 1
ATOM 794 C C . GLU A 1 99 ? 8.176 -18.208 -8.331 1.00 70.44 99 GLU A C 1
ATOM 796 O O . GLU A 1 99 ? 8.283 -17.179 -8.993 1.00 70.44 99 GLU A O 1
ATOM 801 N N . LYS A 1 100 ? 8.833 -19.328 -8.673 1.00 78.69 100 LYS A N 1
ATOM 802 C CA . LYS A 1 100 ? 9.777 -19.412 -9.806 1.00 78.69 100 LYS A CA 1
ATOM 803 C C . LYS A 1 100 ? 9.130 -19.227 -11.178 1.00 78.69 100 LYS A C 1
ATOM 805 O O . LYS A 1 100 ? 9.838 -19.013 -12.160 1.00 78.69 100 LYS A O 1
ATOM 810 N N . ARG A 1 101 ? 7.797 -19.300 -11.271 1.00 83.88 101 ARG A N 1
ATOM 811 C CA . ARG A 1 101 ? 7.054 -19.048 -12.519 1.00 83.88 101 ARG A CA 1
ATOM 812 C C . ARG A 1 101 ? 7.089 -17.585 -12.946 1.00 83.88 101 ARG A C 1
ATOM 814 O O . ARG A 1 101 ? 6.714 -17.293 -14.072 1.00 83.88 101 ARG A O 1
ATOM 821 N N . PHE A 1 102 ? 7.520 -16.681 -12.078 1.00 87.62 102 PHE A N 1
ATOM 822 C CA . PHE A 1 102 ? 7.645 -15.265 -12.382 1.00 87.62 102 PHE A CA 1
ATOM 823 C C . PHE A 1 102 ? 9.110 -14.870 -12.497 1.00 87.62 102 PHE A C 1
ATOM 825 O O . PHE A 1 102 ? 9.901 -15.209 -11.619 1.00 87.62 102 PHE A O 1
ATOM 832 N N . VAL A 1 103 ? 9.467 -14.133 -13.548 1.00 88.56 103 VAL A N 1
ATOM 833 C CA . VAL A 1 103 ? 10.799 -13.530 -13.662 1.00 88.56 103 VAL A CA 1
ATOM 834 C C . VAL A 1 103 ? 10.852 -12.287 -12.776 1.00 88.56 103 VAL A C 1
ATOM 836 O O . VAL A 1 103 ? 10.074 -11.349 -12.962 1.00 88.56 103 VAL A O 1
ATOM 839 N N . ASN A 1 104 ? 11.757 -12.276 -11.800 1.00 88.62 104 ASN A N 1
ATOM 840 C CA . ASN A 1 104 ? 11.913 -11.179 -10.849 1.00 88.62 104 ASN A CA 1
ATOM 841 C C . ASN A 1 104 ? 13.084 -10.266 -11.231 1.00 88.62 104 ASN A C 1
ATOM 843 O O . ASN A 1 104 ? 13.899 -10.581 -12.092 1.00 88.62 104 ASN A O 1
ATOM 847 N N . PHE A 1 105 ? 13.181 -9.104 -10.581 1.00 84.00 105 PHE A N 1
ATOM 848 C CA . PHE A 1 105 ? 14.234 -8.122 -10.881 1.00 84.00 105 PHE A CA 1
ATOM 849 C C . PHE A 1 105 ? 15.657 -8.611 -10.566 1.00 84.00 105 PHE A C 1
ATOM 851 O O . PHE A 1 105 ? 16.613 -8.029 -11.062 1.00 84.00 105 PHE A O 1
ATOM 858 N N . GLU A 1 106 ? 15.802 -9.653 -9.748 1.00 85.25 106 GLU A N 1
ATOM 859 C CA . GLU A 1 106 ? 17.085 -10.314 -9.471 1.00 85.25 106 GLU A CA 1
ATOM 860 C C . GLU A 1 106 ? 17.536 -11.260 -10.595 1.00 85.25 106 GLU A C 1
ATOM 862 O O . GLU A 1 106 ? 18.722 -11.559 -10.705 1.00 85.25 106 GLU A O 1
ATOM 867 N N . ASP A 1 107 ? 16.603 -11.672 -11.455 1.00 87.94 107 ASP A N 1
ATOM 868 C CA . ASP A 1 107 ? 16.829 -12.633 -12.534 1.00 87.94 107 ASP A CA 1
ATOM 869 C C . ASP A 1 107 ? 17.190 -11.955 -13.863 1.00 87.94 107 ASP A C 1
ATOM 871 O O . ASP A 1 107 ? 17.459 -12.629 -14.861 1.00 87.94 107 ASP A O 1
ATOM 875 N N . VAL A 1 108 ? 17.153 -10.620 -13.912 1.00 89.19 108 VAL A N 1
ATOM 876 C CA . VAL A 1 108 ? 17.289 -9.860 -15.155 1.00 89.19 108 VAL A CA 1
ATOM 877 C C . VAL A 1 108 ? 18.367 -8.797 -15.083 1.00 89.19 108 VAL A C 1
ATOM 879 O O . VAL A 1 108 ? 18.663 -8.236 -14.028 1.00 89.19 108 VAL A O 1
ATOM 882 N N . THR A 1 109 ? 18.905 -8.449 -16.247 1.00 87.44 109 THR A N 1
ATOM 883 C CA . THR A 1 109 ? 19.678 -7.219 -16.418 1.00 87.44 109 THR A CA 1
ATOM 884 C C . THR A 1 109 ? 19.154 -6.445 -17.617 1.00 87.44 109 THR A C 1
ATOM 886 O O . THR A 1 109 ? 18.603 -7.012 -18.557 1.00 87.44 109 THR A O 1
ATOM 889 N N . PHE A 1 110 ? 19.312 -5.130 -17.570 1.00 83.69 110 PHE A N 1
ATOM 890 C CA . PHE A 1 110 ? 19.061 -4.238 -18.694 1.00 83.69 110 PHE A CA 1
ATOM 891 C C . PHE A 1 110 ? 20.425 -3.710 -19.149 1.00 83.69 110 PHE A C 1
ATOM 893 O O . PHE A 1 110 ? 21.295 -3.462 -18.309 1.00 83.69 110 PHE A O 1
ATOM 900 N N . ASP A 1 111 ? 20.636 -3.552 -20.453 1.00 71.19 111 ASP A N 1
ATOM 901 C CA . ASP A 1 111 ? 21.780 -2.861 -21.040 1.00 71.19 111 ASP A CA 1
ATOM 902 C C . ASP A 1 111 ? 21.579 -1.378 -20.748 1.00 71.19 111 ASP A C 1
ATOM 904 O O . ASP A 1 111 ? 20.981 -0.597 -21.493 1.00 71.19 111 ASP A O 1
ATOM 908 N N . MET A 1 112 ? 21.975 -1.031 -19.528 1.00 65.44 112 MET A N 1
ATOM 909 C CA . MET A 1 112 ? 21.869 0.298 -18.974 1.00 65.44 112 MET A CA 1
ATOM 910 C C . MET A 1 112 ? 22.604 1.233 -19.933 1.00 65.44 112 MET A C 1
ATOM 912 O O . MET A 1 112 ? 23.830 1.152 -20.070 1.00 65.44 112 MET A O 1
ATOM 916 N N . LYS A 1 113 ? 21.901 2.213 -20.527 1.00 55.38 113 LYS A N 1
ATOM 917 C CA . LYS A 1 113 ? 22.586 3.463 -20.892 1.00 55.38 113 LYS A CA 1
ATOM 918 C C . LYS A 1 113 ? 23.371 3.835 -19.649 1.00 55.38 113 LYS A C 1
ATOM 920 O O . LYS A 1 113 ? 22.742 3.930 -18.604 1.00 55.38 113 LYS A O 1
ATOM 925 N N . LYS A 1 114 ? 24.702 3.937 -19.749 1.00 52.69 114 LYS A N 1
ATOM 926 C CA . LYS A 1 114 ? 25.679 4.152 -18.661 1.00 52.69 114 LYS A CA 1
ATOM 927 C C . LYS A 1 114 ? 25.354 5.392 -17.811 1.00 52.69 114 LYS A C 1
ATOM 929 O O . LYS A 1 114 ? 26.095 6.369 -17.802 1.00 52.69 114 LYS A O 1
ATOM 934 N N . THR A 1 115 ? 24.225 5.376 -17.128 1.00 63.19 115 THR A N 1
ATOM 935 C CA . THR A 1 115 ? 23.698 6.453 -16.319 1.00 63.19 115 THR A CA 1
ATOM 936 C C . THR A 1 115 ? 24.205 6.133 -14.937 1.00 63.19 115 THR A C 1
ATOM 938 O O . THR A 1 115 ? 23.824 5.132 -14.330 1.00 63.19 115 THR A O 1
ATOM 941 N N . GLN A 1 116 ? 25.172 6.922 -14.485 1.00 76.06 116 GLN A N 1
ATOM 942 C CA . GLN A 1 116 ? 25.722 6.751 -13.156 1.00 76.06 116 GLN A CA 1
ATOM 943 C C . GLN A 1 116 ? 24.593 6.942 -12.141 1.00 76.06 116 GLN A C 1
ATOM 945 O O . GLN A 1 116 ? 23.916 7.971 -12.146 1.00 76.06 116 GLN A O 1
ATOM 950 N N . LEU A 1 117 ? 24.375 5.933 -11.297 1.00 85.19 117 LEU A N 1
ATOM 951 C CA . LEU A 1 117 ? 23.363 5.992 -10.253 1.00 85.19 117 LEU A CA 1
ATOM 952 C C . LEU A 1 117 ? 23.685 7.152 -9.307 1.00 85.19 117 LEU A C 1
ATOM 954 O O . LEU A 1 117 ? 24.788 7.252 -8.768 1.00 85.19 117 LEU A O 1
ATOM 958 N N . ASN A 1 118 ? 22.709 8.025 -9.082 1.00 91.44 118 ASN A N 1
ATOM 959 C CA . ASN A 1 118 ? 22.813 9.034 -8.041 1.00 91.44 118 ASN A CA 1
ATOM 960 C C . ASN A 1 118 ? 22.553 8.375 -6.678 1.00 91.44 118 ASN A C 1
ATOM 962 O O . ASN A 1 118 ? 21.407 8.271 -6.238 1.00 91.44 118 ASN A O 1
ATOM 966 N N . GLU A 1 119 ? 23.624 7.938 -6.012 1.00 94.12 119 GLU A N 1
ATOM 967 C CA . GLU A 1 119 ? 23.566 7.203 -4.739 1.00 94.12 119 GLU A CA 1
ATOM 968 C C . GLU A 1 119 ? 22.779 7.943 -3.648 1.00 94.12 119 GLU A C 1
ATOM 970 O O . GLU A 1 119 ? 22.000 7.343 -2.910 1.00 94.12 119 GLU A O 1
ATOM 975 N N . GLN A 1 120 ? 22.905 9.271 -3.568 1.00 96.25 120 GLN A N 1
ATOM 976 C CA . GLN A 1 120 ? 22.166 10.060 -2.578 1.00 96.25 120 GLN A CA 1
ATOM 977 C C . GLN A 1 120 ? 20.656 10.023 -2.838 1.00 96.25 120 GLN A C 1
ATOM 979 O O . GLN A 1 120 ? 19.860 9.892 -1.903 1.00 96.25 120 GLN A O 1
ATOM 984 N N . ASN A 1 121 ? 20.251 10.128 -4.106 1.00 96.12 121 ASN A N 1
ATOM 985 C CA . ASN A 1 121 ? 18.849 10.029 -4.484 1.00 96.12 121 ASN A CA 1
ATOM 986 C C . ASN A 1 121 ? 18.311 8.602 -4.307 1.00 96.12 121 ASN A C 1
ATOM 988 O O . ASN A 1 121 ? 17.193 8.444 -3.819 1.00 96.12 121 ASN A O 1
ATOM 992 N N . PHE A 1 122 ? 19.112 7.579 -4.607 1.00 96.88 122 PHE A N 1
ATOM 993 C CA . PHE A 1 122 ? 18.748 6.187 -4.359 1.00 96.88 122 PHE A CA 1
ATOM 994 C C . PHE A 1 122 ? 18.511 5.920 -2.865 1.00 96.88 122 PHE A C 1
ATOM 996 O O . PHE A 1 122 ? 17.440 5.441 -2.491 1.00 96.88 122 PHE A O 1
ATOM 1003 N N . GLU A 1 123 ? 19.435 6.323 -1.985 1.00 97.62 123 GLU A N 1
ATOM 1004 C CA . GLU A 1 123 ? 19.268 6.211 -0.528 1.00 97.62 123 GLU A CA 1
ATOM 1005 C C . GLU A 1 123 ? 18.033 6.955 -0.008 1.00 97.62 123 GLU A C 1
ATOM 1007 O O . GLU A 1 123 ? 17.318 6.462 0.870 1.00 97.62 123 GLU A O 1
ATOM 1012 N N . TYR A 1 124 ? 17.752 8.139 -0.557 1.00 96.19 124 TYR A N 1
ATOM 1013 C CA . TYR A 1 124 ? 16.539 8.883 -0.232 1.00 96.19 124 TYR A CA 1
ATOM 1014 C C . TYR A 1 124 ? 15.275 8.096 -0.604 1.00 96.19 124 TYR A C 1
ATOM 1016 O O . TYR A 1 124 ? 14.377 7.954 0.226 1.00 96.19 124 TYR A O 1
ATOM 1024 N N . LEU A 1 125 ? 15.210 7.547 -1.820 1.00 97.12 125 LEU A N 1
ATOM 1025 C CA . LEU A 1 125 ? 14.052 6.789 -2.293 1.00 97.12 125 LEU A CA 1
ATOM 1026 C C . LEU A 1 125 ? 13.852 5.490 -1.498 1.00 97.12 125 LEU A C 1
ATOM 1028 O O . LEU A 1 125 ? 12.718 5.202 -1.116 1.00 97.12 125 LEU A O 1
ATOM 1032 N N . LYS A 1 126 ? 14.927 4.768 -1.145 1.00 97.62 126 LYS A N 1
ATOM 1033 C CA . LYS A 1 126 ? 14.854 3.592 -0.254 1.00 97.62 126 LYS A CA 1
ATOM 1034 C C . LYS A 1 126 ? 14.234 3.942 1.098 1.00 97.62 126 LYS A C 1
ATOM 1036 O O . LYS A 1 126 ? 13.321 3.265 1.571 1.00 97.62 126 LYS A O 1
ATOM 1041 N N . LYS A 1 127 ? 14.682 5.043 1.712 1.00 96.31 127 LYS A N 1
ATOM 1042 C CA . LYS A 1 127 ? 14.105 5.537 2.971 1.00 96.31 127 LYS A CA 1
ATOM 1043 C C . LYS A 1 127 ? 12.635 5.912 2.800 1.00 96.31 127 LYS A C 1
ATOM 1045 O O . LYS A 1 127 ? 11.825 5.523 3.637 1.00 96.31 127 LYS A O 1
ATOM 1050 N N . SER A 1 128 ? 12.271 6.605 1.720 1.00 95.06 128 SER A N 1
ATOM 1051 C CA . SER A 1 128 ? 10.873 6.950 1.433 1.00 95.06 128 SER A CA 1
ATOM 1052 C C . SER A 1 128 ? 9.985 5.711 1.301 1.00 95.06 128 SER A C 1
ATOM 1054 O O . SER A 1 128 ? 8.936 5.657 1.939 1.00 95.06 128 SER A O 1
ATOM 1056 N N . LEU A 1 129 ? 10.414 4.683 0.560 1.00 96.19 129 LEU A N 1
ATOM 1057 C CA . LEU A 1 129 ? 9.685 3.412 0.446 1.00 96.19 129 LEU A CA 1
ATOM 1058 C C . LEU A 1 129 ? 9.497 2.740 1.812 1.00 96.19 129 LEU A C 1
ATOM 1060 O O . LEU A 1 129 ? 8.384 2.329 2.157 1.00 96.19 129 LEU A O 1
ATOM 1064 N N . LYS A 1 130 ? 10.550 2.715 2.635 1.00 95.38 130 LYS A N 1
ATOM 1065 C CA . LYS A 1 130 ? 10.492 2.192 4.004 1.00 95.38 130 LYS A CA 1
ATOM 1066 C C . LYS A 1 130 ? 9.493 2.961 4.875 1.00 95.38 130 LYS A C 1
ATOM 1068 O O . LYS A 1 130 ? 8.650 2.335 5.516 1.00 95.38 130 LYS A O 1
ATOM 1073 N N . TYR A 1 131 ? 9.530 4.296 4.871 1.00 93.94 131 TYR A N 1
ATOM 1074 C CA . TYR A 1 131 ? 8.602 5.135 5.647 1.00 93.94 131 TYR A CA 1
ATOM 1075 C C . TYR A 1 131 ? 7.144 5.001 5.193 1.00 93.94 131 TYR A C 1
ATOM 1077 O O . TYR A 1 131 ? 6.235 5.049 6.023 1.00 93.94 131 TYR A O 1
ATOM 1085 N N . LEU A 1 132 ? 6.916 4.778 3.899 1.00 95.69 132 LEU A N 1
ATOM 1086 C CA . LEU A 1 132 ? 5.588 4.530 3.334 1.00 95.69 132 LEU A CA 1
ATOM 1087 C C . LEU A 1 132 ? 5.072 3.108 3.601 1.00 95.69 132 LEU A C 1
ATOM 1089 O O . LEU A 1 132 ? 3.919 2.810 3.294 1.00 95.69 132 LEU A O 1
ATOM 1093 N N . GLY A 1 133 ? 5.881 2.242 4.216 1.00 94.81 133 GLY A N 1
ATOM 1094 C CA . GLY A 1 133 ? 5.496 0.881 4.581 1.00 94.81 133 GLY A CA 1
ATOM 1095 C C . GLY A 1 133 ? 5.685 -0.152 3.470 1.00 94.81 133 GLY A C 1
ATOM 1096 O O . GLY A 1 133 ? 5.147 -1.248 3.597 1.00 94.81 133 GLY A O 1
ATOM 1097 N N . PHE A 1 134 ? 6.446 0.170 2.418 1.00 95.50 134 PHE A N 1
ATOM 1098 C CA . PHE A 1 134 ? 6.831 -0.780 1.365 1.00 95.50 134 PHE A CA 1
ATOM 1099 C C . PHE A 1 134 ? 8.057 -1.630 1.722 1.00 95.50 134 PHE A C 1
ATOM 1101 O O . PHE A 1 134 ? 8.334 -2.621 1.054 1.00 95.50 134 PHE A O 1
ATOM 1108 N N . GLY A 1 135 ? 8.758 -1.288 2.807 1.00 93.06 135 GLY A N 1
ATOM 1109 C CA . GLY A 1 135 ? 9.927 -2.035 3.266 1.00 93.06 135 GLY A CA 1
ATOM 1110 C C . GLY A 1 135 ? 11.127 -1.864 2.337 1.00 93.06 135 GLY A C 1
ATOM 1111 O O . GLY A 1 135 ? 11.331 -0.787 1.781 1.00 93.06 135 GLY A O 1
ATOM 1112 N N . GLU A 1 136 ? 11.936 -2.917 2.217 1.00 94.06 136 GLU A N 1
ATOM 1113 C CA . GLU A 1 136 ? 13.212 -2.907 1.482 1.00 94.06 136 GLU A CA 1
ATOM 1114 C C . GLU A 1 136 ? 13.204 -3.840 0.258 1.00 94.06 136 GLU A C 1
ATOM 1116 O O . GLU A 1 136 ? 14.112 -3.784 -0.566 1.00 94.06 136 GLU A O 1
ATOM 1121 N N . ASN A 1 137 ? 12.146 -4.638 0.080 1.00 89.50 137 ASN A N 1
ATOM 1122 C CA . ASN A 1 137 ? 12.057 -5.647 -0.982 1.00 89.50 137 ASN A CA 1
ATOM 1123 C C . ASN A 1 137 ? 11.969 -5.042 -2.399 1.00 89.50 137 ASN A C 1
ATOM 1125 O O . ASN A 1 137 ? 12.186 -5.738 -3.384 1.00 89.50 137 ASN A O 1
ATOM 1129 N N . LEU A 1 138 ? 11.662 -3.745 -2.515 1.00 92.50 138 LEU A N 1
ATOM 1130 C CA . LEU A 1 138 ? 11.639 -3.017 -3.789 1.00 92.50 138 LEU A CA 1
ATOM 1131 C C . LEU A 1 138 ? 13.000 -2.413 -4.170 1.00 92.50 138 LEU A C 1
ATOM 1133 O O . LEU A 1 138 ? 13.118 -1.858 -5.259 1.00 92.50 138 LEU A O 1
ATOM 1137 N N . ASN A 1 139 ? 14.019 -2.484 -3.304 1.00 93.44 139 ASN A N 1
ATOM 1138 C CA . ASN A 1 139 ? 15.280 -1.763 -3.507 1.00 93.44 139 ASN A CA 1
ATOM 1139 C C . ASN A 1 139 ? 16.026 -2.218 -4.769 1.00 93.44 139 ASN A C 1
ATOM 1141 O O . ASN A 1 139 ? 16.495 -1.363 -5.515 1.00 93.44 139 ASN A O 1
ATOM 1145 N N . SER A 1 140 ? 16.085 -3.527 -5.037 1.00 89.94 140 SER A N 1
ATOM 1146 C CA . SER A 1 140 ? 16.741 -4.067 -6.238 1.00 89.94 140 SER A CA 1
ATOM 1147 C C . SER A 1 140 ? 16.018 -3.631 -7.515 1.00 89.94 140 SER A C 1
ATOM 1149 O O . SER A 1 140 ? 16.642 -3.143 -8.453 1.00 89.94 140 SER A O 1
ATOM 1151 N N . ALA A 1 141 ? 14.683 -3.724 -7.525 1.00 89.81 141 ALA A N 1
ATOM 1152 C CA . ALA A 1 141 ? 13.863 -3.277 -8.649 1.00 89.81 141 ALA A CA 1
ATOM 1153 C C . ALA A 1 141 ? 14.014 -1.768 -8.902 1.00 89.81 141 ALA A C 1
ATOM 1155 O O . ALA A 1 141 ? 14.154 -1.330 -10.042 1.00 89.81 141 ALA A O 1
ATOM 1156 N N . LEU A 1 142 ? 14.036 -0.971 -7.830 1.00 93.56 142 LEU A N 1
ATOM 1157 C CA . LEU A 1 142 ? 14.285 0.463 -7.900 1.00 93.56 142 LEU A CA 1
ATOM 1158 C C . LEU A 1 142 ? 15.666 0.765 -8.490 1.00 93.56 142 LEU A C 1
ATOM 1160 O O . LEU A 1 142 ? 15.768 1.610 -9.372 1.00 93.56 142 LEU A O 1
ATOM 1164 N N . GLU A 1 143 ? 16.715 0.086 -8.028 1.00 91.31 143 GLU A N 1
ATOM 1165 C CA . GLU A 1 143 ? 18.077 0.281 -8.529 1.00 91.31 143 GLU A CA 1
ATOM 1166 C C . GLU A 1 143 ? 18.171 0.012 -10.034 1.00 91.31 143 GLU A C 1
ATOM 1168 O O . GLU A 1 143 ? 18.709 0.838 -10.773 1.00 91.31 143 GLU A O 1
ATOM 1173 N N . VAL A 1 144 ? 17.593 -1.105 -10.491 1.00 86.69 144 VAL A N 1
ATOM 1174 C CA . VAL A 1 144 ? 17.544 -1.473 -11.912 1.00 86.69 144 VAL A CA 1
ATOM 1175 C C . VAL A 1 144 ? 16.866 -0.369 -12.729 1.00 86.69 144 VAL A C 1
ATOM 1177 O O . VAL A 1 144 ? 17.447 0.118 -13.698 1.00 86.69 144 VAL A O 1
ATOM 1180 N N . ARG A 1 145 ? 15.686 0.101 -12.301 1.00 87.44 145 ARG A N 1
ATOM 1181 C CA . ARG A 1 145 ? 14.938 1.161 -13.002 1.00 87.44 145 ARG A CA 1
ATOM 1182 C C . ARG A 1 145 ? 15.653 2.512 -13.009 1.00 87.44 145 ARG A C 1
ATOM 1184 O O . ARG A 1 145 ? 15.595 3.235 -13.999 1.00 87.44 145 ARG A O 1
ATOM 1191 N N . LEU A 1 146 ? 16.348 2.869 -11.930 1.00 89.56 146 LEU A N 1
ATOM 1192 C CA . LEU A 1 146 ? 17.119 4.114 -11.880 1.00 89.56 146 LEU A CA 1
ATOM 1193 C C . LEU A 1 146 ? 18.310 4.084 -12.846 1.00 89.56 146 LEU A C 1
ATOM 1195 O O . LEU A 1 146 ? 18.607 5.103 -13.472 1.00 89.56 146 LEU A O 1
ATOM 1199 N N . LYS A 1 147 ? 18.973 2.929 -12.987 1.00 85.88 147 LYS A N 1
ATOM 1200 C CA . LYS A 1 147 ? 20.088 2.751 -13.929 1.00 85.88 147 LYS A CA 1
ATOM 1201 C C . LYS A 1 147 ? 19.630 2.631 -15.386 1.00 85.88 147 LYS A C 1
ATOM 1203 O O . LYS A 1 147 ? 20.379 3.035 -16.272 1.00 85.88 147 LYS A O 1
ATOM 1208 N N . GLU A 1 148 ? 18.412 2.137 -15.633 1.00 83.62 148 GLU A N 1
ATOM 1209 C CA . GLU A 1 148 ? 17.754 2.155 -16.955 1.00 83.62 148 GLU A CA 1
ATOM 1210 C C . GLU A 1 148 ? 17.716 3.584 -17.533 1.00 83.62 148 GLU A C 1
ATOM 1212 O O . GLU A 1 148 ? 17.946 3.797 -18.723 1.00 83.62 148 GLU A O 1
ATOM 1217 N N . GLY A 1 149 ? 17.504 4.584 -16.668 1.00 83.81 149 GLY A N 1
ATOM 1218 C CA . GLY A 1 149 ? 17.604 6.000 -17.022 1.00 83.81 149 GLY A CA 1
ATOM 1219 C C . GLY A 1 149 ? 16.354 6.587 -17.687 1.00 83.81 149 GLY A C 1
ATOM 1220 O O . GLY A 1 149 ? 16.411 7.714 -18.179 1.00 83.81 149 GLY A O 1
ATOM 1221 N N . SER A 1 150 ? 15.243 5.847 -17.706 1.00 84.81 150 SER A N 1
ATOM 1222 C CA . SER A 1 150 ? 13.953 6.287 -18.248 1.00 84.81 150 SER A CA 1
ATOM 1223 C C . SER A 1 150 ? 13.345 7.427 -17.424 1.00 84.81 150 SER A C 1
ATOM 1225 O O . SER A 1 150 ? 13.204 7.315 -16.211 1.00 84.81 150 SER A O 1
ATOM 1227 N N . ASP A 1 151 ? 12.893 8.505 -18.079 1.00 89.62 151 ASP A N 1
ATOM 1228 C CA . ASP A 1 151 ? 12.333 9.696 -17.409 1.00 89.62 151 ASP A CA 1
ATOM 1229 C C . ASP A 1 151 ? 11.122 9.397 -16.510 1.00 89.62 151 ASP A C 1
ATOM 1231 O O . ASP A 1 151 ? 10.809 10.170 -15.601 1.00 89.62 151 ASP A O 1
ATOM 1235 N N . LYS A 1 152 ? 10.407 8.301 -16.771 1.00 90.94 152 LYS A N 1
ATOM 1236 C CA . LYS A 1 152 ? 9.286 7.811 -15.967 1.00 90.94 152 LYS A CA 1
ATOM 1237 C C . LYS A 1 152 ? 9.325 6.294 -15.927 1.00 90.94 152 LYS A C 1
ATOM 1239 O O . LYS A 1 152 ? 9.581 5.664 -16.947 1.00 90.94 152 LYS A O 1
ATOM 1244 N N . PHE A 1 153 ? 9.002 5.725 -14.775 1.00 90.19 153 PHE A N 1
ATOM 1245 C CA . PHE A 1 153 ? 8.817 4.286 -14.621 1.00 90.19 153 PHE A CA 1
ATOM 1246 C C . PHE A 1 153 ? 7.867 3.996 -13.459 1.00 90.19 153 PHE A C 1
ATOM 1248 O O . PHE A 1 153 ? 7.552 4.878 -12.650 1.00 90.19 153 PHE A O 1
ATOM 1255 N N . THR A 1 154 ? 7.422 2.747 -13.366 1.00 90.88 154 THR A N 1
ATOM 1256 C CA . THR A 1 154 ? 6.620 2.257 -12.247 1.00 90.88 154 THR A CA 1
ATOM 1257 C C . THR A 1 154 ? 7.289 1.065 -11.571 1.00 90.88 154 THR A C 1
ATOM 1259 O O . THR A 1 154 ? 8.078 0.343 -12.182 1.00 90.88 154 THR A O 1
ATOM 1262 N N . LEU A 1 155 ? 6.984 0.872 -10.288 1.00 92.69 155 LEU A N 1
ATOM 1263 C CA . LEU A 1 155 ? 7.280 -0.358 -9.558 1.00 92.69 155 LEU A CA 1
ATOM 1264 C C . LEU A 1 155 ? 5.967 -0.948 -9.057 1.00 92.69 155 LEU A C 1
ATOM 1266 O O . LEU A 1 155 ? 5.221 -0.284 -8.336 1.00 92.69 155 LEU A O 1
ATOM 1270 N N . GLY A 1 156 ? 5.692 -2.190 -9.439 1.00 90.12 156 GLY A N 1
ATOM 1271 C CA . GLY A 1 156 ? 4.580 -2.949 -8.887 1.00 90.12 156 GLY A CA 1
ATOM 1272 C C . GLY A 1 156 ? 4.967 -3.592 -7.557 1.00 90.12 156 GLY A C 1
ATOM 1273 O O . GLY A 1 156 ? 6.106 -4.028 -7.379 1.00 90.12 156 GLY A O 1
ATOM 1274 N N . ALA A 1 157 ? 4.022 -3.676 -6.631 1.00 93.06 157 ALA A N 1
ATOM 1275 C CA . ALA A 1 157 ? 4.166 -4.446 -5.405 1.00 93.06 157 ALA A CA 1
ATOM 1276 C C . ALA A 1 157 ? 2.814 -5.009 -4.968 1.00 93.06 157 ALA A C 1
ATOM 1278 O O . ALA A 1 157 ? 1.786 -4.388 -5.219 1.00 93.06 157 ALA A O 1
ATOM 1279 N N . SER A 1 158 ? 2.801 -6.111 -4.227 1.00 92.88 158 SER A N 1
ATOM 1280 C CA . SER A 1 158 ? 1.562 -6.682 -3.701 1.00 92.88 158 SER A CA 1
ATOM 1281 C C . SER A 1 158 ? 1.701 -7.091 -2.245 1.00 92.88 158 SER A C 1
ATOM 1283 O O . SER A 1 158 ? 2.775 -7.462 -1.770 1.00 92.88 158 SER A O 1
ATOM 1285 N N . ALA A 1 159 ? 0.593 -7.023 -1.511 1.00 93.94 159 ALA A N 1
ATOM 1286 C CA . ALA A 1 159 ? 0.533 -7.442 -0.121 1.00 93.94 159 ALA A CA 1
ATOM 1287 C C . ALA A 1 159 ? -0.746 -8.219 0.169 1.00 93.94 159 ALA A C 1
ATOM 1289 O O . ALA A 1 159 ? -1.841 -7.833 -0.238 1.00 93.94 159 ALA A O 1
ATOM 1290 N N . ALA A 1 160 ? -0.595 -9.290 0.941 1.00 93.75 160 ALA A N 1
ATOM 1291 C CA . ALA A 1 160 ? -1.714 -10.039 1.477 1.00 93.75 160 ALA A CA 1
ATOM 1292 C C . ALA A 1 160 ? -2.097 -9.544 2.875 1.00 93.75 160 ALA A C 1
ATOM 1294 O O . ALA A 1 160 ? -1.242 -9.390 3.756 1.00 93.75 160 ALA A O 1
ATOM 1295 N N . PHE A 1 161 ? -3.396 -9.390 3.103 1.00 92.31 161 PHE A N 1
ATOM 1296 C CA . PHE A 1 161 ? -3.969 -9.051 4.396 1.00 92.31 161 PHE A CA 1
ATOM 1297 C C . PHE A 1 161 ? -4.939 -10.137 4.839 1.00 92.31 161 PHE A C 1
ATOM 1299 O O . PHE A 1 161 ? -6.047 -10.264 4.324 1.00 92.31 161 PHE A O 1
ATOM 1306 N N . SER A 1 162 ? -4.526 -10.914 5.835 1.00 89.88 162 SER A N 1
ATOM 1307 C CA . SER A 1 162 ? -5.413 -11.888 6.459 1.00 89.88 162 SER A CA 1
ATOM 1308 C C . SER A 1 162 ? -6.414 -11.179 7.365 1.00 89.88 162 SER A C 1
ATOM 1310 O O . SER A 1 162 ? -6.045 -10.423 8.265 1.00 89.88 162 SER A O 1
ATOM 1312 N N . THR A 1 163 ? -7.684 -11.461 7.133 1.00 84.50 163 THR A N 1
ATOM 1313 C CA . THR A 1 163 ? -8.783 -11.231 8.067 1.00 84.50 163 THR A CA 1
ATOM 1314 C C . THR A 1 163 ? -9.180 -12.582 8.681 1.00 84.50 163 THR A C 1
ATOM 1316 O O . THR A 1 163 ? -8.777 -13.617 8.147 1.00 84.50 163 THR A O 1
ATOM 1319 N N . PRO A 1 164 ? -9.961 -12.618 9.776 1.00 84.19 164 PRO A N 1
ATOM 1320 C CA . PRO A 1 164 ? -10.479 -13.873 10.328 1.00 84.19 164 PRO A CA 1
ATOM 1321 C C . PRO A 1 164 ? -11.127 -14.825 9.310 1.00 84.19 164 PRO A C 1
ATOM 1323 O O . PRO A 1 164 ? -10.996 -16.036 9.456 1.00 84.19 164 PRO A O 1
ATOM 1326 N N . ASN A 1 165 ? -11.764 -14.290 8.260 1.00 83.69 165 ASN A N 1
ATOM 1327 C CA . ASN A 1 165 ? -12.600 -15.084 7.352 1.00 83.69 165 ASN A CA 1
ATOM 1328 C C . ASN A 1 165 ? -12.071 -15.168 5.917 1.00 83.69 165 ASN A C 1
ATOM 1330 O O . ASN A 1 165 ? -12.601 -15.924 5.108 1.00 83.69 165 ASN A O 1
ATOM 1334 N N . ALA A 1 166 ? -11.085 -14.348 5.562 1.00 88.00 166 ALA A N 1
ATOM 1335 C CA . ALA A 1 166 ? -10.637 -14.205 4.185 1.00 88.00 166 ALA A CA 1
ATOM 1336 C C . ALA A 1 166 ? -9.232 -13.612 4.101 1.00 88.00 166 ALA A C 1
ATOM 1338 O O . ALA A 1 166 ? -8.744 -12.973 5.036 1.00 88.00 166 ALA A O 1
ATOM 1339 N N . LYS A 1 167 ? -8.604 -13.778 2.940 1.00 90.62 167 LYS A N 1
ATOM 1340 C CA . LYS A 1 167 ? -7.332 -13.151 2.595 1.00 90.62 167 LYS A CA 1
ATOM 1341 C C . LYS A 1 167 ? -7.583 -12.093 1.528 1.00 90.62 167 LYS A C 1
ATOM 1343 O O . LYS A 1 167 ? -7.872 -12.434 0.387 1.00 90.62 167 LYS A O 1
ATOM 1348 N N . ASP A 1 168 ? -7.478 -10.835 1.924 1.00 92.81 168 ASP A N 1
ATOM 1349 C CA . ASP A 1 168 ? -7.525 -9.703 1.007 1.00 92.81 168 ASP A CA 1
ATOM 1350 C C . ASP A 1 168 ? -6.172 -9.562 0.304 1.00 92.81 168 ASP A C 1
ATOM 1352 O O . ASP A 1 168 ? -5.118 -9.813 0.902 1.00 92.81 168 ASP A O 1
ATOM 1356 N N . MET A 1 169 ? -6.199 -9.120 -0.948 1.00 93.62 169 MET A N 1
ATOM 1357 C CA . MET A 1 169 ? -5.006 -8.806 -1.727 1.00 93.62 169 MET A CA 1
ATOM 1358 C C . MET A 1 169 ? -5.016 -7.327 -2.085 1.00 93.62 169 MET A C 1
ATOM 1360 O O . MET A 1 169 ? -6.035 -6.784 -2.505 1.00 93.62 169 MET A O 1
ATOM 1364 N N . VAL A 1 170 ? -3.880 -6.660 -1.902 1.00 95.56 170 VAL A N 1
ATOM 1365 C CA . VAL A 1 170 ? -3.693 -5.286 -2.366 1.00 95.56 170 VAL A CA 1
ATOM 1366 C C . VAL A 1 170 ? -2.554 -5.255 -3.361 1.00 95.56 170 VAL A C 1
ATOM 1368 O O . VAL A 1 170 ? -1.442 -5.660 -3.028 1.00 95.56 170 VAL A O 1
ATOM 1371 N N . ASN A 1 171 ? -2.842 -4.743 -4.551 1.00 94.62 171 ASN A N 1
ATOM 1372 C CA . ASN A 1 171 ? -1.862 -4.460 -5.588 1.00 94.62 171 ASN A CA 1
ATOM 1373 C C . ASN A 1 171 ? -1.534 -2.964 -5.558 1.00 94.62 171 ASN A C 1
ATOM 1375 O O . ASN A 1 171 ? -2.436 -2.125 -5.519 1.00 94.62 171 ASN A O 1
ATOM 1379 N N . TYR A 1 172 ? -0.249 -2.637 -5.556 1.00 96.56 172 TYR A N 1
ATOM 1380 C CA . TYR A 1 172 ? 0.293 -1.288 -5.526 1.00 96.56 172 TYR A CA 1
ATOM 1381 C C . TYR A 1 172 ? 1.078 -1.016 -6.808 1.00 96.56 172 TYR A C 1
ATOM 1383 O O . TYR A 1 172 ? 1.900 -1.829 -7.220 1.00 96.56 172 TYR A O 1
ATOM 1391 N N . GLU A 1 173 ? 0.867 0.154 -7.399 1.00 95.06 173 GLU A N 1
ATOM 1392 C CA . GLU A 1 173 ? 1.645 0.659 -8.531 1.00 95.06 173 GLU A CA 1
ATOM 1393 C C . GLU A 1 173 ? 2.263 1.997 -8.127 1.00 95.06 173 GLU A C 1
ATOM 1395 O O . GLU A 1 173 ? 1.565 3.004 -8.007 1.00 95.06 173 GLU A O 1
ATOM 1400 N N . LEU A 1 174 ? 3.568 1.999 -7.860 1.00 97.19 174 LEU A N 1
ATOM 1401 C CA . LEU A 1 174 ? 4.328 3.167 -7.429 1.00 97.19 174 LEU A CA 1
ATOM 1402 C C . LEU A 1 174 ? 4.883 3.892 -8.653 1.00 97.19 174 LEU A C 1
ATOM 1404 O O . LEU A 1 174 ? 5.573 3.266 -9.456 1.00 97.19 174 LEU A O 1
ATOM 1408 N N . ARG A 1 175 ? 4.617 5.195 -8.800 1.00 96.12 175 ARG A N 1
ATOM 1409 C CA . ARG A 1 175 ? 4.942 5.944 -10.025 1.00 96.12 175 ARG A CA 1
ATOM 1410 C C . ARG A 1 175 ? 6.045 6.965 -9.787 1.00 96.12 175 ARG A C 1
ATOM 1412 O O . ARG A 1 175 ? 5.906 7.889 -8.980 1.00 96.12 175 ARG A O 1
ATOM 1419 N N . PHE A 1 176 ? 7.133 6.810 -10.533 1.00 96.62 176 PHE A N 1
ATOM 1420 C CA . PHE A 1 176 ? 8.341 7.613 -10.413 1.00 96.62 176 PHE A CA 1
ATOM 1421 C C . PHE A 1 176 ? 8.553 8.481 -11.650 1.00 96.62 176 PHE A C 1
ATOM 1423 O O . PHE A 1 176 ? 8.161 8.123 -12.763 1.00 96.62 176 PHE A O 1
ATOM 1430 N N . SER A 1 177 ? 9.214 9.621 -11.465 1.00 95.00 177 SER A N 1
ATOM 1431 C CA . SER A 1 177 ? 9.715 10.422 -12.582 1.00 95.00 177 SER A CA 1
ATOM 1432 C C . SER A 1 177 ? 11.025 11.119 -12.258 1.00 95.00 177 SER A C 1
ATOM 1434 O O . SER A 1 177 ? 11.233 11.564 -11.125 1.00 95.00 177 SER A O 1
ATOM 1436 N N . LYS A 1 178 ? 11.863 11.286 -13.279 1.00 94.62 178 LYS A N 1
ATOM 1437 C CA . LYS A 1 178 ? 13.064 12.110 -13.240 1.00 94.62 178 LYS A CA 1
ATOM 1438 C C . LYS A 1 178 ? 12.699 13.596 -13.193 1.00 94.62 178 LYS A C 1
ATOM 1440 O O . LYS A 1 178 ? 11.728 14.050 -13.801 1.00 94.62 178 LYS A O 1
ATOM 1445 N N . SER A 1 179 ? 13.484 14.363 -12.450 1.00 93.56 179 SER A N 1
ATOM 1446 C CA . SER A 1 179 ? 13.451 15.820 -12.455 1.00 93.56 179 SER A CA 1
ATOM 1447 C C . SER A 1 179 ? 13.804 16.366 -13.838 1.00 93.56 179 SER A C 1
ATOM 1449 O O . SER A 1 179 ? 14.692 15.856 -14.513 1.00 93.56 179 SER A O 1
ATOM 1451 N N . LYS A 1 180 ? 13.162 17.467 -14.239 1.00 92.38 180 LYS A N 1
ATOM 1452 C CA . LYS A 1 180 ? 13.522 18.182 -15.476 1.00 92.38 180 LYS A CA 1
ATOM 1453 C C . LYS A 1 180 ? 14.786 19.036 -15.334 1.00 92.38 180 LYS A C 1
ATOM 1455 O O . LYS A 1 180 ? 15.316 19.498 -16.336 1.00 92.38 180 LYS A O 1
ATOM 1460 N N . THR A 1 181 ? 15.219 19.308 -14.103 1.00 91.38 181 THR A N 1
ATOM 1461 C CA . THR A 1 181 ? 16.304 20.258 -13.799 1.00 91.38 181 THR A CA 1
ATOM 1462 C C . THR A 1 181 ? 17.493 19.621 -13.089 1.00 91.38 181 THR A C 1
ATOM 1464 O O . THR A 1 181 ? 18.533 20.258 -12.961 1.00 91.38 181 THR A O 1
ATOM 1467 N N . THR A 1 182 ? 17.353 18.388 -12.605 1.00 90.75 182 THR A N 1
ATOM 1468 C CA . THR A 1 182 ? 18.402 17.650 -11.891 1.00 90.75 182 THR A CA 1
ATOM 1469 C C . THR A 1 182 ? 18.373 16.179 -12.297 1.00 90.75 182 THR A C 1
ATOM 1471 O O . THR A 1 182 ? 17.414 15.721 -12.911 1.00 90.75 182 THR A O 1
ATOM 1474 N N . ASP A 1 183 ? 19.378 15.400 -11.903 1.00 88.38 183 ASP A N 1
ATOM 1475 C CA . ASP A 1 183 ? 19.371 13.943 -12.110 1.00 88.38 183 ASP A CA 1
ATOM 1476 C C . ASP A 1 183 ? 18.595 13.165 -11.034 1.00 88.38 183 ASP A C 1
ATOM 1478 O O . ASP A 1 183 ? 18.684 11.942 -10.955 1.00 88.38 183 ASP A O 1
ATOM 1482 N N . ASN A 1 184 ? 17.824 13.855 -10.190 1.00 94.25 184 ASN A N 1
ATOM 1483 C CA . ASN A 1 184 ? 17.053 13.208 -9.135 1.00 94.25 184 ASN A CA 1
ATOM 1484 C C . ASN A 1 184 ? 15.742 12.640 -9.677 1.00 94.25 184 ASN A C 1
ATOM 1486 O O . ASN A 1 184 ? 15.015 13.315 -10.403 1.00 94.25 184 ASN A O 1
ATOM 1490 N N . TYR A 1 185 ? 15.392 11.450 -9.218 1.00 95.81 185 TYR A N 1
ATOM 1491 C CA . TYR A 1 185 ? 14.074 10.854 -9.345 1.00 95.81 185 TYR A CA 1
ATOM 1492 C C . TYR A 1 185 ? 13.223 11.123 -8.108 1.00 95.81 185 TYR A C 1
ATOM 1494 O O . TYR A 1 185 ? 13.719 11.225 -6.979 1.00 95.81 185 TYR A O 1
ATOM 1502 N N . PHE A 1 186 ? 11.914 11.190 -8.327 1.00 96.00 186 PHE A N 1
ATOM 1503 C CA . PHE A 1 186 ? 10.911 11.352 -7.285 1.00 96.00 186 PHE A CA 1
ATOM 1504 C C . PHE A 1 186 ? 9.852 10.263 -7.401 1.00 96.00 186 PHE A C 1
ATOM 1506 O O . PHE A 1 186 ? 9.384 9.970 -8.499 1.00 96.00 186 PHE A O 1
ATOM 1513 N N . LEU A 1 187 ? 9.458 9.694 -6.260 1.00 96.69 187 LEU A N 1
ATOM 1514 C CA . LEU A 1 187 ? 8.206 8.955 -6.135 1.00 96.69 187 LEU A CA 1
ATOM 1515 C C . LEU A 1 187 ? 7.077 9.982 -5.999 1.00 96.69 187 LEU A C 1
ATOM 1517 O O . LEU A 1 187 ? 7.047 10.724 -5.017 1.00 96.69 187 LEU A O 1
ATOM 1521 N N . ASN A 1 188 ? 6.188 10.051 -6.987 1.00 95.75 188 ASN A N 1
ATOM 1522 C CA . ASN A 1 188 ? 5.166 11.100 -7.063 1.00 95.75 188 ASN A CA 1
ATOM 1523 C C . ASN A 1 188 ? 3.884 10.696 -6.337 1.00 95.75 188 ASN A C 1
ATOM 1525 O O . ASN A 1 188 ? 3.286 11.465 -5.584 1.00 95.75 188 ASN A O 1
ATOM 1529 N N . ASP A 1 189 ? 3.448 9.471 -6.593 1.00 97.06 189 ASP A N 1
ATOM 1530 C CA . ASP A 1 189 ? 2.221 8.904 -6.071 1.00 97.06 189 ASP A CA 1
ATOM 1531 C C . ASP A 1 189 ? 2.274 7.374 -6.189 1.00 97.06 189 ASP A C 1
ATOM 1533 O O . ASP A 1 189 ? 3.221 6.801 -6.744 1.00 97.06 189 ASP A O 1
ATOM 1537 N N . TYR A 1 190 ? 1.258 6.709 -5.653 1.00 97.44 190 TYR A N 1
ATOM 1538 C CA . TYR A 1 190 ? 1.009 5.309 -5.957 1.00 97.44 190 TYR A CA 1
ATOM 1539 C C . TYR A 1 190 ? -0.488 5.035 -6.073 1.00 97.44 190 TYR A C 1
ATOM 1541 O O . TYR A 1 190 ? -1.303 5.637 -5.370 1.00 97.44 190 TYR A O 1
ATOM 1549 N N . GLN A 1 191 ? -0.863 4.100 -6.938 1.00 97.00 191 GLN A N 1
ATOM 1550 C CA . GLN A 1 191 ? -2.197 3.514 -6.932 1.00 97.00 191 GLN A CA 1
ATOM 1551 C C . GLN A 1 191 ? -2.213 2.301 -6.006 1.00 97.00 191 GLN A C 1
ATOM 1553 O O . GLN A 1 191 ? -1.284 1.504 -6.031 1.00 97.00 191 GLN A O 1
ATOM 1558 N N . ALA A 1 192 ? -3.267 2.146 -5.209 1.00 97.50 192 ALA A N 1
ATOM 1559 C CA . ALA A 1 192 ? -3.568 0.893 -4.528 1.00 97.50 192 ALA A CA 1
ATOM 1560 C C . ALA A 1 192 ? -4.924 0.365 -4.999 1.00 97.50 192 ALA A C 1
ATOM 1562 O O . ALA A 1 192 ? -5.892 1.126 -5.071 1.00 97.50 192 ALA A O 1
ATOM 1563 N N . THR A 1 193 ? -4.982 -0.930 -5.281 1.00 96.31 193 THR A N 1
ATOM 1564 C CA . THR A 1 193 ? -6.177 -1.674 -5.684 1.00 96.31 193 THR A CA 1
ATOM 1565 C C . THR A 1 193 ? -6.400 -2.797 -4.685 1.00 96.31 193 THR A C 1
ATOM 1567 O O . THR A 1 193 ? -5.540 -3.660 -4.537 1.00 96.31 193 THR A O 1
ATOM 1570 N N . LEU A 1 194 ? -7.530 -2.768 -3.982 1.00 95.06 194 LEU A N 1
ATOM 1571 C CA . LEU A 1 194 ? -7.932 -3.781 -3.015 1.00 95.06 194 LEU A CA 1
ATOM 1572 C C . LEU A 1 194 ? -8.901 -4.769 -3.659 1.00 95.06 194 LEU A C 1
ATOM 1574 O O . LEU A 1 194 ? -9.998 -4.393 -4.069 1.00 95.06 194 LEU A O 1
ATOM 1578 N N . GLU A 1 195 ? -8.511 -6.033 -3.644 1.00 93.44 195 GLU A N 1
ATOM 1579 C CA . GLU A 1 195 ? -9.337 -7.189 -3.955 1.00 93.44 195 GLU A CA 1
ATOM 1580 C C . GLU A 1 195 ? -9.710 -7.876 -2.637 1.00 93.44 195 GLU A C 1
ATOM 1582 O O . GLU A 1 195 ? -8.849 -8.364 -1.896 1.00 93.44 195 GLU A O 1
ATOM 1587 N N . LYS A 1 196 ? -11.004 -7.867 -2.305 1.00 90.06 196 LYS A N 1
ATOM 1588 C CA . LYS A 1 196 ? -11.506 -8.534 -1.101 1.00 90.06 196 LYS A CA 1
ATOM 1589 C C . LYS A 1 196 ? -11.488 -10.043 -1.295 1.00 90.06 196 LYS A C 1
ATOM 1591 O O . LYS A 1 196 ? -11.930 -10.546 -2.324 1.00 90.06 196 LYS A O 1
ATOM 1596 N N . GLY A 1 197 ? -11.009 -10.765 -0.287 1.00 84.88 197 GLY A N 1
ATOM 1597 C CA . GLY A 1 197 ? -11.044 -12.219 -0.318 1.00 84.88 197 GLY A CA 1
ATOM 1598 C C . GLY A 1 197 ? -12.482 -12.746 -0.272 1.00 84.88 197 GLY A C 1
ATOM 1599 O O . GLY A 1 197 ? -13.349 -12.194 0.410 1.00 84.88 197 GLY A O 1
ATOM 1600 N N . ASN A 1 198 ? -12.732 -13.850 -0.974 1.00 76.94 198 ASN A N 1
ATOM 1601 C CA . ASN A 1 198 ? -14.048 -14.486 -1.044 1.00 76.94 198 ASN A CA 1
ATOM 1602 C C . ASN A 1 198 ? -14.394 -15.211 0.268 1.00 76.94 198 ASN A C 1
ATOM 1604 O O . ASN A 1 198 ? -14.222 -16.422 0.366 1.00 76.94 198 ASN A O 1
ATOM 1608 N N . ALA A 1 199 ? -14.915 -14.494 1.268 1.00 64.44 199 ALA A N 1
ATOM 1609 C CA . ALA A 1 199 ? -15.383 -15.110 2.518 1.00 64.44 199 ALA A CA 1
ATOM 1610 C C . ALA A 1 199 ? -16.645 -15.979 2.321 1.00 64.44 199 ALA A C 1
ATOM 1612 O O . ALA A 1 199 ? -16.803 -16.998 2.982 1.00 64.44 199 ALA A O 1
ATOM 1613 N N . ASN A 1 200 ? -17.531 -15.593 1.390 1.00 65.31 200 ASN A N 1
ATOM 1614 C CA . ASN A 1 200 ? -18.855 -16.211 1.192 1.00 65.31 200 ASN A CA 1
ATOM 1615 C C . ASN A 1 200 ? -19.100 -16.683 -0.257 1.00 65.31 200 ASN A C 1
ATOM 1617 O O . ASN A 1 200 ? -20.244 -16.836 -0.675 1.00 65.31 200 ASN A O 1
ATOM 1621 N N . GLY A 1 201 ? -18.042 -16.842 -1.061 1.00 66.38 201 GLY A N 1
ATOM 1622 C CA . GLY A 1 201 ? -18.155 -17.210 -2.483 1.00 66.38 201 GLY A CA 1
ATOM 1623 C C . GLY A 1 201 ? -18.621 -16.086 -3.421 1.00 66.38 201 GLY A C 1
ATOM 1624 O O . GLY A 1 201 ? -18.758 -16.315 -4.618 1.00 66.38 201 GLY A O 1
ATOM 1625 N N . THR A 1 202 ? -18.840 -14.870 -2.913 1.00 70.06 202 THR A N 1
ATOM 1626 C CA . THR A 1 202 ? -19.168 -13.687 -3.724 1.00 70.06 202 THR A CA 1
ATOM 1627 C C . THR A 1 202 ? -17.909 -12.872 -4.003 1.00 70.06 202 THR A C 1
ATOM 1629 O O . THR A 1 202 ? -17.314 -12.335 -3.069 1.00 70.06 202 THR A O 1
ATOM 1632 N N . VAL A 1 203 ? -17.541 -12.760 -5.281 1.00 75.56 203 VAL A N 1
ATOM 1633 C CA . VAL A 1 203 ? -16.476 -11.860 -5.743 1.00 75.56 203 VAL A CA 1
ATOM 1634 C C . VAL A 1 203 ? -16.994 -10.429 -5.688 1.00 75.56 203 VAL A C 1
ATOM 1636 O O . VAL A 1 203 ? -18.069 -10.134 -6.208 1.00 75.56 203 VAL A O 1
ATOM 1639 N N . GLN A 1 204 ? -16.245 -9.551 -5.027 1.00 83.12 204 GLN A N 1
ATOM 1640 C CA . GLN A 1 204 ? -16.520 -8.116 -5.016 1.00 83.12 204 GLN A CA 1
ATOM 1641 C C . GLN A 1 204 ? -15.656 -7.426 -6.065 1.00 83.12 204 GLN A C 1
ATOM 1643 O O . GLN A 1 204 ? -14.505 -7.811 -6.269 1.00 83.12 204 GLN A O 1
ATOM 1648 N N . GLU A 1 205 ? -16.203 -6.382 -6.686 1.00 88.62 205 GLU A N 1
ATOM 1649 C CA . GLU A 1 205 ? -15.433 -5.531 -7.589 1.00 88.62 205 GLU A CA 1
ATOM 1650 C C . GLU A 1 205 ? -14.228 -4.917 -6.855 1.00 88.62 205 GLU A C 1
ATOM 1652 O O . GLU A 1 205 ? -14.388 -4.412 -5.733 1.00 88.62 205 GLU A O 1
ATOM 1657 N N . PRO A 1 206 ? -13.025 -4.934 -7.460 1.00 90.88 206 PRO A N 1
ATOM 1658 C CA . PRO A 1 206 ? -11.853 -4.316 -6.864 1.00 90.88 206 PRO A CA 1
ATOM 1659 C C . PRO A 1 206 ? -12.054 -2.816 -6.634 1.00 90.88 206 PRO A C 1
ATOM 1661 O O . PRO A 1 206 ? -12.629 -2.096 -7.452 1.00 90.88 206 PRO A O 1
ATOM 1664 N N . VAL A 1 207 ? -11.527 -2.319 -5.518 1.00 92.88 207 VAL A N 1
ATOM 1665 C CA . VAL A 1 207 ? -11.612 -0.900 -5.156 1.00 92.88 207 VAL A CA 1
ATOM 1666 C C . VAL A 1 207 ? -10.237 -0.269 -5.305 1.00 92.88 207 VAL A C 1
ATOM 1668 O O . VAL A 1 207 ? -9.298 -0.659 -4.611 1.00 92.88 207 VAL A O 1
ATOM 1671 N N . SER A 1 208 ? -10.124 0.746 -6.162 1.00 93.88 208 SER A N 1
ATOM 1672 C CA . SER A 1 208 ? -8.847 1.403 -6.458 1.00 93.88 208 SER A CA 1
ATOM 1673 C C . SER A 1 208 ? -8.829 2.884 -6.104 1.00 93.88 208 SER A C 1
ATOM 1675 O O . SER A 1 208 ? -9.838 3.591 -6.197 1.00 93.88 208 SER A O 1
ATOM 1677 N N . ARG A 1 209 ? -7.645 3.380 -5.733 1.00 95.00 209 ARG A N 1
ATOM 1678 C CA . ARG A 1 209 ? -7.386 4.809 -5.522 1.00 95.00 209 ARG A CA 1
ATOM 1679 C C . ARG A 1 209 ? -5.915 5.163 -5.714 1.00 95.00 209 ARG A C 1
ATOM 1681 O O . ARG A 1 209 ? -5.043 4.422 -5.274 1.00 95.00 209 ARG A O 1
ATOM 1688 N N . VAL A 1 210 ? -5.663 6.341 -6.288 1.00 95.69 210 VAL A N 1
ATOM 1689 C CA . VAL A 1 210 ? -4.336 6.976 -6.306 1.00 95.69 210 VAL A CA 1
ATOM 1690 C C . VAL A 1 210 ? -4.136 7.820 -5.048 1.00 95.69 210 VAL A C 1
ATOM 1692 O O . VAL A 1 210 ? -5.013 8.588 -4.646 1.00 95.69 210 VAL A O 1
ATOM 1695 N N . PHE A 1 211 ? -2.958 7.693 -4.448 1.00 95.31 211 PHE A N 1
ATOM 1696 C CA . PHE A 1 211 ? -2.502 8.443 -3.288 1.00 95.31 211 PHE A CA 1
ATOM 1697 C C . PHE A 1 211 ? -1.272 9.272 -3.663 1.00 95.31 211 PHE A C 1
ATOM 1699 O O . PHE A 1 211 ? -0.173 8.741 -3.812 1.00 95.31 211 PHE A O 1
ATOM 1706 N N . THR A 1 212 ? -1.466 10.582 -3.819 1.00 93.25 212 THR A N 1
ATOM 1707 C CA . THR A 1 212 ? -0.384 11.538 -4.099 1.00 93.25 212 THR A CA 1
ATOM 1708 C C . THR A 1 212 ? 0.474 11.788 -2.865 1.00 93.25 212 THR A C 1
ATOM 1710 O O . THR A 1 212 ? -0.064 11.947 -1.765 1.00 93.25 212 THR A O 1
ATOM 1713 N N . LEU A 1 213 ? 1.794 11.843 -3.053 1.00 92.69 213 LEU A N 1
ATOM 1714 C CA . LEU A 1 213 ? 2.757 12.086 -1.985 1.00 92.69 213 LEU A CA 1
ATOM 1715 C C . LEU A 1 213 ? 3.146 13.565 -1.919 1.00 92.69 213 LEU A C 1
ATOM 1717 O O . LEU A 1 213 ? 3.564 14.158 -2.907 1.00 92.69 213 LEU A O 1
ATOM 1721 N N . ASN A 1 214 ? 3.052 14.143 -0.725 1.00 75.19 214 ASN A N 1
ATOM 1722 C CA . ASN A 1 214 ? 3.210 15.567 -0.445 1.00 75.19 214 ASN A CA 1
ATOM 1723 C C . ASN A 1 214 ? 4.152 15.837 0.749 1.00 75.19 214 ASN A C 1
ATOM 1725 O O . ASN A 1 214 ? 3.939 16.783 1.505 1.00 75.19 214 ASN A O 1
ATOM 1729 N N . LYS A 1 215 ? 5.200 15.018 0.931 1.00 65.38 215 LYS A N 1
ATOM 1730 C CA . LYS A 1 215 ? 6.332 15.246 1.861 1.00 65.38 215 LYS A CA 1
ATOM 1731 C C . LYS A 1 215 ? 5.917 15.684 3.278 1.00 65.38 215 LYS A C 1
ATOM 1733 O O . LYS A 1 215 ? 6.396 16.700 3.781 1.00 65.38 215 LYS A O 1
ATOM 1738 N N . GLY A 1 216 ? 5.065 14.912 3.959 1.00 62.81 216 GLY A N 1
ATOM 1739 C CA . GLY A 1 216 ? 4.813 15.171 5.389 1.00 62.81 216 GLY A CA 1
ATOM 1740 C C . GLY A 1 216 ? 3.485 14.717 5.981 1.00 62.81 216 GLY A C 1
ATOM 1741 O O . GLY A 1 216 ? 3.260 14.941 7.169 1.00 62.81 216 GLY A O 1
ATOM 1742 N N . ASN A 1 217 ? 2.615 14.079 5.200 1.00 80.00 217 ASN A N 1
ATOM 1743 C CA . ASN A 1 217 ? 1.365 13.501 5.698 1.00 80.00 217 ASN A CA 1
ATOM 1744 C C . ASN A 1 217 ? 0.873 12.351 4.803 1.00 80.00 217 ASN A C 1
ATOM 1746 O O . ASN A 1 217 ? -0.326 12.132 4.632 1.00 80.00 217 ASN A O 1
ATOM 1750 N N . ASP A 1 218 ? 1.821 11.646 4.193 1.00 92.75 218 ASP A N 1
ATOM 1751 C CA . ASP A 1 218 ? 1.549 10.680 3.138 1.00 92.75 218 ASP A CA 1
ATOM 1752 C C . ASP A 1 218 ? 0.821 9.457 3.679 1.00 92.75 218 ASP A C 1
ATOM 1754 O O . ASP A 1 218 ? 1.076 9.003 4.798 1.00 92.75 218 ASP A O 1
ATOM 1758 N N . ILE A 1 219 ? -0.107 8.934 2.885 1.00 96.38 219 ILE A N 1
ATOM 1759 C CA . ILE A 1 219 ? -0.836 7.716 3.222 1.00 96.38 219 ILE A CA 1
ATOM 1760 C C . ILE A 1 219 ? 0.112 6.546 2.972 1.00 96.38 219 ILE A C 1
ATOM 1762 O O . ILE A 1 219 ? 0.618 6.376 1.866 1.00 96.38 219 ILE A O 1
ATOM 1766 N N . THR A 1 220 ? 0.377 5.754 4.006 1.00 96.62 220 THR A N 1
ATOM 1767 C CA . THR A 1 220 ? 1.210 4.544 3.909 1.00 96.62 220 THR A CA 1
ATOM 1768 C C . THR A 1 220 ? 0.456 3.399 3.227 1.00 96.62 220 THR A C 1
ATOM 1770 O O . THR A 1 220 ? -0.775 3.384 3.211 1.00 96.62 220 THR A O 1
ATOM 1773 N N . ALA A 1 221 ? 1.169 2.379 2.746 1.00 97.44 221 ALA A N 1
ATOM 1774 C CA . ALA A 1 221 ? 0.580 1.212 2.086 1.00 97.44 221 ALA A CA 1
ATOM 1775 C C . ALA A 1 221 ? -0.513 0.522 2.935 1.00 97.44 221 ALA A C 1
ATOM 1777 O O . ALA A 1 221 ? -1.569 0.137 2.423 1.00 97.44 221 ALA A O 1
ATOM 1778 N N . LYS A 1 222 ? -0.301 0.414 4.256 1.00 97.38 222 LYS A N 1
ATOM 1779 C CA . LYS A 1 222 ? -1.288 -0.157 5.191 1.00 97.38 222 LYS A CA 1
ATOM 1780 C C . LYS A 1 222 ? -2.467 0.785 5.457 1.00 97.38 222 LYS A C 1
ATOM 1782 O O . LYS A 1 222 ? -3.600 0.323 5.569 1.00 97.38 222 LYS A O 1
ATOM 1787 N N . GLU A 1 223 ? -2.232 2.093 5.541 1.00 97.94 223 GLU A N 1
ATOM 1788 C CA . GLU A 1 223 ? -3.316 3.078 5.662 1.00 97.94 223 GLU A CA 1
ATOM 1789 C C . GLU A 1 223 ? -4.198 3.090 4.404 1.00 97.94 223 GLU A C 1
ATOM 1791 O O . GLU A 1 223 ? -5.419 3.169 4.529 1.00 97.94 223 GLU A O 1
ATOM 1796 N N . ALA A 1 224 ? -3.615 2.925 3.210 1.00 98.06 224 ALA A N 1
ATOM 1797 C CA . ALA A 1 224 ? -4.362 2.762 1.964 1.00 98.06 224 ALA A CA 1
ATOM 1798 C C . ALA A 1 224 ? -5.276 1.528 2.005 1.00 98.06 224 ALA A C 1
ATOM 1800 O O . ALA A 1 224 ? -6.464 1.649 1.716 1.00 98.06 224 ALA A O 1
ATOM 1801 N N . TYR A 1 225 ? -4.772 0.370 2.453 1.00 97.69 225 TYR A N 1
ATOM 1802 C CA . TYR A 1 225 ? -5.605 -0.821 2.677 1.00 97.69 225 TYR A CA 1
ATOM 1803 C C . TYR A 1 225 ? -6.771 -0.542 3.638 1.00 97.69 225 TYR A C 1
ATOM 1805 O O . TYR A 1 225 ? -7.910 -0.954 3.396 1.00 97.69 225 TYR A O 1
ATOM 1813 N N . ASN A 1 226 ? -6.504 0.181 4.728 1.00 98.00 226 ASN A N 1
ATOM 1814 C CA . ASN A 1 226 ? -7.517 0.527 5.720 1.00 98.00 226 ASN A CA 1
ATOM 1815 C C . ASN A 1 226 ? -8.600 1.446 5.130 1.00 98.00 226 ASN A C 1
ATOM 1817 O O . ASN A 1 226 ? -9.788 1.164 5.291 1.00 98.00 226 ASN A O 1
ATOM 1821 N N . LEU A 1 227 ? -8.203 2.473 4.379 1.00 98.25 227 LEU A N 1
ATOM 1822 C CA . LEU A 1 227 ? -9.108 3.379 3.670 1.00 98.25 227 LEU A CA 1
ATOM 1823 C C . LEU A 1 227 ? -9.953 2.663 2.609 1.00 98.25 227 LEU A C 1
ATOM 1825 O O . LEU A 1 227 ? -11.168 2.850 2.578 1.00 98.25 227 LEU A O 1
ATOM 1829 N N . LEU A 1 228 ? -9.332 1.824 1.773 1.00 97.06 228 LEU A N 1
ATOM 1830 C CA . LEU A 1 228 ? -10.022 1.020 0.755 1.00 97.06 228 LEU A CA 1
ATOM 1831 C C . LEU A 1 228 ? -10.969 -0.011 1.386 1.00 97.06 228 LEU A C 1
ATOM 1833 O O . LEU A 1 228 ? -12.006 -0.325 0.818 1.00 97.06 228 LEU A O 1
ATOM 1837 N N . SER A 1 229 ? -10.672 -0.471 2.605 1.00 95.25 229 SER A N 1
ATOM 1838 C CA . SER A 1 229 ? -11.586 -1.287 3.417 1.00 95.25 229 SER A CA 1
ATOM 1839 C C . SER A 1 229 ? -12.709 -0.481 4.091 1.00 95.25 229 SER A C 1
ATOM 1841 O O . SER A 1 229 ? -13.415 -1.024 4.937 1.00 95.25 229 SER A O 1
ATOM 1843 N N . GLY A 1 230 ? -12.837 0.818 3.808 1.00 95.81 230 GLY A N 1
ATOM 1844 C CA . GLY A 1 230 ? -13.859 1.694 4.386 1.00 95.81 230 GLY A CA 1
ATOM 1845 C C . GLY A 1 230 ? -13.635 2.113 5.838 1.00 95.81 230 GLY A C 1
ATOM 1846 O O . GLY A 1 230 ? -14.566 2.610 6.479 1.00 95.81 230 GLY A O 1
ATOM 1847 N N . ARG A 1 231 ? -12.420 1.945 6.368 1.00 97.56 231 ARG A N 1
ATOM 1848 C CA . ARG A 1 231 ? -12.048 2.375 7.725 1.00 97.56 231 ARG A CA 1
ATOM 1849 C C . ARG A 1 231 ? -11.482 3.794 7.714 1.00 97.56 231 ARG A C 1
ATOM 1851 O O . ARG A 1 231 ? -11.093 4.321 6.672 1.00 97.56 231 ARG A O 1
ATOM 1858 N N . SER A 1 232 ? -11.465 4.420 8.886 1.00 98.44 232 SER A N 1
ATOM 1859 C CA . SER A 1 232 ? -10.943 5.775 9.065 1.00 98.44 232 SER A CA 1
ATOM 1860 C C . SER A 1 232 ? -9.513 5.769 9.585 1.00 98.44 232 SER A C 1
ATOM 1862 O O . SER A 1 232 ? -9.174 4.946 10.426 1.00 98.44 232 SER A O 1
ATOM 1864 N N . ILE A 1 233 ? -8.697 6.715 9.123 1.00 98.31 233 ILE A N 1
ATOM 1865 C CA . ILE A 1 233 ? -7.328 6.945 9.607 1.00 98.31 233 ILE A CA 1
ATOM 1866 C C . ILE A 1 233 ? -7.208 8.359 10.180 1.00 98.31 233 ILE A C 1
ATOM 1868 O O . ILE A 1 233 ? -7.940 9.252 9.757 1.00 98.31 233 ILE A O 1
ATOM 1872 N N . GLN A 1 234 ? -6.278 8.576 11.102 1.00 97.44 234 GLN A N 1
ATOM 1873 C CA . GLN A 1 234 ? -5.907 9.887 11.622 1.00 97.44 234 GLN A CA 1
ATOM 1874 C C . GLN A 1 234 ? -4.617 10.358 10.947 1.00 97.44 234 GLN A C 1
ATOM 1876 O O . GLN A 1 234 ? -3.651 9.602 10.851 1.00 97.44 234 GLN A O 1
ATOM 1881 N N . LYS A 1 235 ? -4.594 11.609 10.487 1.00 94.19 235 LYS A N 1
ATOM 1882 C CA . LYS A 1 235 ? -3.460 12.238 9.803 1.00 94.19 235 LYS A CA 1
ATOM 1883 C C . LYS A 1 235 ? -3.224 13.650 10.338 1.00 94.19 235 LYS A C 1
ATOM 1885 O O . LYS A 1 235 ? -4.150 14.285 10.829 1.00 94.19 235 LYS A O 1
ATOM 1890 N N . ASN A 1 236 ? -1.994 14.144 10.214 1.00 90.44 236 ASN A N 1
ATOM 1891 C CA . ASN A 1 236 ? -1.619 15.509 10.592 1.00 90.44 236 ASN A CA 1
ATOM 1892 C C . ASN A 1 236 ? -1.730 16.414 9.364 1.00 90.44 236 ASN A C 1
ATOM 1894 O O . ASN A 1 236 ? -0.774 16.560 8.603 1.00 90.44 236 ASN A O 1
ATOM 1898 N N . ALA A 1 237 ? -2.916 16.970 9.130 1.00 84.44 237 ALA A N 1
ATOM 1899 C CA . ALA A 1 237 ? -3.176 17.816 7.975 1.00 84.44 237 ALA A CA 1
ATOM 1900 C C . ALA A 1 237 ? -2.662 19.242 8.197 1.00 84.44 237 ALA A C 1
ATOM 1902 O O . ALA A 1 237 ? -2.789 19.799 9.285 1.00 84.44 237 ALA A O 1
ATOM 1903 N N . GLU A 1 238 ? -2.107 19.840 7.146 1.00 84.94 238 GLU A N 1
ATOM 1904 C CA . GLU A 1 238 ? -1.819 21.271 7.114 1.00 84.94 238 GLU A CA 1
ATOM 1905 C C . GLU A 1 238 ? -3.096 22.035 6.750 1.00 84.94 238 GLU A C 1
ATOM 1907 O O . GLU A 1 238 ? -3.732 21.768 5.730 1.00 84.94 238 GLU A O 1
ATOM 1912 N N . ILE A 1 239 ? -3.474 22.969 7.613 1.00 82.69 239 ILE A N 1
ATOM 1913 C CA . ILE A 1 239 ? -4.695 23.760 7.549 1.00 82.69 239 ILE A CA 1
ATOM 1914 C C . ILE A 1 239 ? -4.291 25.220 7.316 1.00 82.69 239 ILE A C 1
ATOM 1916 O O . ILE A 1 239 ? -3.599 25.819 8.140 1.00 82.69 239 ILE A O 1
ATOM 1920 N N . THR A 1 240 ? -4.707 25.783 6.181 1.00 82.75 240 THR A N 1
ATOM 1921 C CA . THR A 1 240 ? -4.480 27.186 5.782 1.00 82.75 240 THR 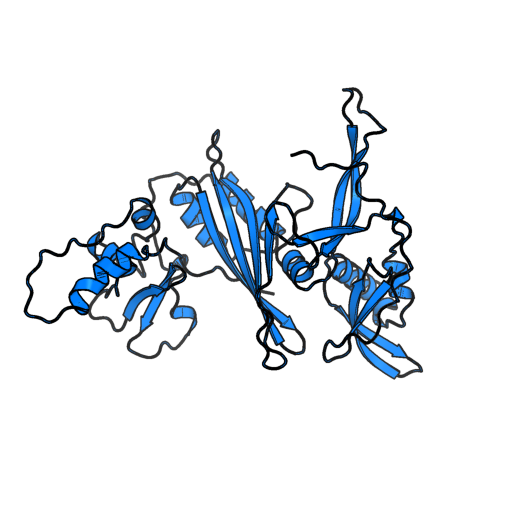A CA 1
ATOM 1922 C C . THR A 1 240 ? -5.427 28.173 6.470 1.00 82.75 240 THR A C 1
ATOM 1924 O O . THR A 1 240 ? -6.553 28.395 6.034 1.00 82.75 240 THR A O 1
ATOM 1927 N N . ASP A 1 241 ? -4.997 28.803 7.545 1.00 81.62 241 ASP A N 1
ATOM 1928 C CA . ASP A 1 241 ? -5.777 29.832 8.213 1.00 81.62 241 ASP A CA 1
ATOM 1929 C C . ASP A 1 241 ? -5.806 31.132 7.399 1.00 81.62 241 ASP A C 1
ATOM 1931 O O . ASP A 1 241 ? -4.866 31.922 7.399 1.00 81.62 241 ASP A O 1
ATOM 1935 N N . LYS A 1 242 ? -6.914 31.355 6.690 1.00 81.06 242 LYS A N 1
ATOM 1936 C CA . LYS A 1 242 ? -7.131 32.566 5.888 1.00 81.06 242 LYS A CA 1
ATOM 1937 C C . LYS A 1 242 ? -7.383 33.821 6.726 1.00 81.06 242 LYS A C 1
ATOM 1939 O O . LYS A 1 242 ? -7.369 34.910 6.165 1.00 81.06 242 LYS A O 1
ATOM 1944 N N . GLN A 1 243 ? -7.661 33.683 8.023 1.00 80.12 243 GLN A N 1
ATOM 1945 C CA . GLN A 1 243 ? -7.952 34.823 8.898 1.00 80.12 243 GLN A CA 1
ATOM 1946 C C . GLN A 1 243 ? -6.677 35.430 9.485 1.00 80.12 243 GLN A C 1
ATOM 1948 O O . GLN A 1 243 ? -6.641 36.625 9.761 1.00 80.12 243 GLN A O 1
ATOM 1953 N N . ASN A 1 244 ? -5.629 34.621 9.637 1.00 80.75 244 ASN A N 1
ATOM 1954 C CA . ASN A 1 244 ? -4.342 35.045 10.167 1.00 80.75 244 ASN A CA 1
ATOM 1955 C C . ASN A 1 244 ? -3.308 35.051 9.045 1.00 80.75 244 ASN A C 1
ATOM 1957 O O . ASN A 1 244 ? -3.044 34.006 8.450 1.00 80.75 244 ASN A O 1
ATOM 1961 N N . LEU A 1 245 ? -2.719 36.213 8.766 1.00 85.50 245 LEU A N 1
ATOM 1962 C CA . LEU A 1 245 ? -1.694 36.371 7.737 1.00 85.50 245 LEU A CA 1
ATOM 1963 C C . LEU A 1 245 ? -0.292 36.378 8.360 1.00 85.50 245 LEU A C 1
ATOM 1965 O O . LEU A 1 245 ? -0.101 36.839 9.484 1.00 85.50 245 LEU A O 1
ATOM 1969 N N . THR A 1 246 ? 0.689 35.860 7.629 1.00 83.88 246 THR A N 1
ATOM 1970 C CA . THR A 1 246 ? 2.113 36.037 7.916 1.00 83.88 246 THR A CA 1
ATOM 1971 C C . THR A 1 246 ? 2.503 37.505 7.732 1.00 83.88 246 THR A C 1
ATOM 1973 O O . THR A 1 246 ? 1.769 38.293 7.134 1.00 83.88 246 THR A O 1
ATOM 1976 N N . GLU A 1 247 ? 3.705 37.879 8.173 1.00 83.81 247 GLU A N 1
ATOM 1977 C CA . GLU A 1 247 ? 4.266 39.217 7.918 1.00 83.81 247 GLU A CA 1
ATOM 1978 C C . GLU A 1 247 ? 4.362 39.550 6.415 1.00 83.81 247 GLU A C 1
ATOM 1980 O O . GLU A 1 247 ? 4.300 40.715 6.034 1.00 83.81 247 GLU A O 1
ATOM 1985 N N . SER A 1 248 ? 4.453 38.530 5.552 1.00 86.06 248 SER A N 1
ATOM 1986 C CA . SER A 1 248 ? 4.430 38.659 4.088 1.00 86.06 248 SER A CA 1
ATOM 1987 C C . SER A 1 248 ? 3.021 38.774 3.485 1.00 86.06 248 SER A C 1
ATOM 1989 O O . SER A 1 248 ? 2.892 38.888 2.268 1.00 86.06 248 SER A O 1
ATOM 1991 N N . GLY A 1 249 ? 1.964 38.752 4.305 1.00 83.75 249 GLY A N 1
ATOM 1992 C CA . GLY A 1 249 ? 0.570 38.839 3.863 1.00 83.75 249 GLY A CA 1
ATOM 1993 C C . GLY A 1 249 ? -0.026 37.520 3.354 1.00 83.75 249 GLY A C 1
ATOM 1994 O O . GLY A 1 249 ? -1.125 37.527 2.802 1.00 83.75 249 GLY A O 1
ATOM 1995 N N . GLU A 1 250 ? 0.660 36.389 3.531 1.00 85.44 250 GLU A N 1
ATOM 1996 C CA . GLU A 1 250 ? 0.163 35.069 3.127 1.00 85.44 250 GLU A CA 1
ATOM 1997 C C . GLU A 1 250 ? -0.660 34.418 4.248 1.00 85.44 250 GLU A C 1
ATOM 1999 O O . GLU A 1 250 ? -0.331 34.588 5.419 1.00 85.44 250 GLU A O 1
ATOM 2004 N N . PRO A 1 251 ? -1.703 33.626 3.946 1.00 86.00 251 PRO A N 1
ATOM 2005 C CA . PRO A 1 251 ? -2.407 32.849 4.961 1.00 86.00 251 PRO A CA 1
ATOM 2006 C C . PRO A 1 251 ? -1.462 31.957 5.771 1.00 86.00 251 PRO A C 1
ATOM 2008 O O . PRO A 1 251 ? -0.673 31.187 5.214 1.00 86.00 251 PRO A O 1
ATOM 2011 N N . THR A 1 252 ? -1.571 32.021 7.093 1.00 84.44 252 THR A N 1
ATOM 2012 C CA . THR A 1 252 ? -0.787 31.164 7.985 1.00 84.44 252 THR A CA 1
ATOM 2013 C C . THR A 1 252 ? -1.203 29.702 7.830 1.00 84.44 252 THR A C 1
ATOM 2015 O O . THR A 1 252 ? -2.314 29.364 7.421 1.00 84.44 252 THR A O 1
ATOM 2018 N N . LYS A 1 253 ? -0.282 28.794 8.144 1.00 85.25 253 LYS A N 1
ATOM 2019 C CA . LYS A 1 253 ? -0.492 27.349 8.064 1.00 85.25 253 LYS A CA 1
ATOM 2020 C C . LYS A 1 253 ? -0.272 26.746 9.436 1.00 85.25 253 LYS A C 1
ATOM 2022 O O . LYS A 1 253 ? 0.721 27.045 10.095 1.00 85.25 253 LYS A O 1
ATOM 2027 N N . ARG A 1 254 ? -1.175 25.869 9.858 1.00 84.75 254 ARG A N 1
ATOM 2028 C CA . ARG A 1 254 ? -1.043 25.112 11.107 1.00 84.75 254 ARG A CA 1
ATOM 2029 C C . ARG A 1 254 ? -1.289 23.638 10.856 1.00 84.75 254 ARG A C 1
ATOM 2031 O O . ARG A 1 254 ? -2.037 23.281 9.953 1.00 84.75 254 ARG A O 1
ATOM 2038 N N . LYS A 1 255 ? -0.652 22.776 11.642 1.00 85.56 255 LYS A N 1
ATOM 2039 C CA . LYS A 1 255 ? -0.890 21.333 11.571 1.00 85.56 255 LYS A CA 1
ATOM 2040 C C . LYS A 1 255 ? -1.972 20.953 12.570 1.00 85.56 255 LYS A C 1
ATOM 2042 O O . LYS A 1 255 ? -1.875 21.314 13.739 1.00 85.56 255 LYS A O 1
ATOM 2047 N N . GLU A 1 256 ? -2.975 20.221 12.110 1.00 89.06 256 GLU A N 1
ATOM 2048 C CA . GLU A 1 256 ? -4.039 19.676 12.948 1.00 89.06 256 GLU A CA 1
ATOM 2049 C C . GLU A 1 256 ? -4.203 18.175 12.711 1.00 89.06 256 GLU A C 1
ATOM 2051 O O 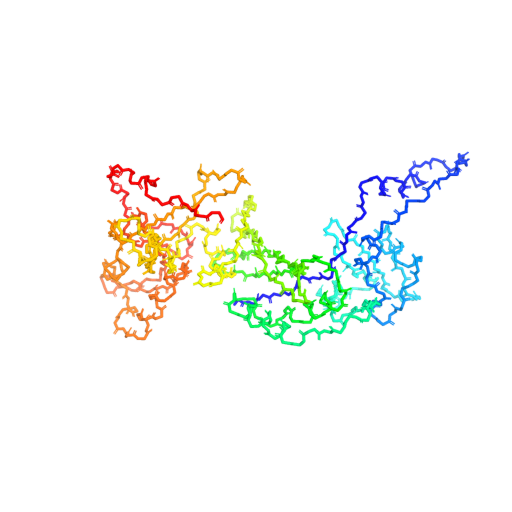. GLU A 1 256 ? -4.120 17.690 11.580 1.00 89.06 256 GLU A O 1
ATOM 2056 N N . GLU A 1 257 ? -4.482 17.438 13.784 1.00 92.00 257 GLU A N 1
ATOM 2057 C CA . GLU A 1 257 ? -4.933 16.056 13.679 1.00 92.00 257 GLU A CA 1
ATOM 2058 C C . GLU A 1 257 ? -6.359 16.022 13.117 1.00 92.00 257 GLU A C 1
ATOM 2060 O O . GLU A 1 257 ? -7.294 16.569 13.705 1.00 92.00 257 GLU A O 1
ATOM 2065 N N . VAL A 1 258 ? -6.534 15.335 11.993 1.00 94.25 258 VAL A N 1
ATOM 2066 C CA . VAL A 1 258 ? -7.833 15.127 11.352 1.00 94.25 258 VAL A CA 1
ATOM 2067 C C . VAL A 1 258 ? -8.055 13.651 11.094 1.00 94.25 258 VAL A C 1
ATOM 2069 O O . VAL A 1 258 ? -7.117 12.903 10.812 1.00 94.25 258 VAL A O 1
ATOM 2072 N N . TRP A 1 259 ? -9.312 13.227 11.148 1.00 97.31 259 TRP A N 1
ATOM 2073 C CA . TRP A 1 259 ? -9.690 11.891 10.710 1.00 97.31 259 TRP A CA 1
ATOM 2074 C C . TRP A 1 259 ? -10.163 11.915 9.266 1.00 97.31 259 TRP A C 1
ATOM 2076 O O . TRP A 1 259 ? -10.840 12.845 8.842 1.00 97.31 259 TRP A O 1
ATOM 2086 N N . MET A 1 260 ? -9.837 10.878 8.507 1.00 95.81 260 MET A N 1
ATOM 2087 C CA . MET A 1 260 ? -10.162 10.771 7.089 1.00 95.81 260 MET A CA 1
ATOM 2088 C C . MET A 1 260 ? -10.750 9.400 6.773 1.00 95.81 260 MET A C 1
ATOM 2090 O O . MET A 1 260 ? -10.313 8.388 7.319 1.00 95.81 260 MET A O 1
ATOM 2094 N N . LYS A 1 261 ? -11.727 9.359 5.867 1.00 96.56 261 LYS A N 1
ATOM 2095 C CA . LYS A 1 261 ? -12.342 8.139 5.321 1.00 96.56 261 LYS A CA 1
ATOM 2096 C C . LYS A 1 261 ? -12.635 8.329 3.833 1.00 96.56 261 LYS A C 1
ATOM 2098 O O . LYS A 1 261 ? -12.865 9.459 3.407 1.00 96.56 261 LYS A O 1
ATOM 2103 N N . LEU A 1 262 ? -12.654 7.253 3.048 1.00 96.38 262 LEU A N 1
ATOM 2104 C CA . LEU A 1 262 ? -13.182 7.321 1.683 1.00 96.38 262 LEU A CA 1
ATOM 2105 C C . LEU A 1 262 ? -14.707 7.420 1.687 1.00 96.38 262 LEU A C 1
ATOM 2107 O O . LEU A 1 262 ? -15.398 6.733 2.438 1.00 96.38 262 LEU A O 1
ATOM 2111 N N . ASP A 1 263 ? -15.215 8.293 0.831 1.00 94.88 263 ASP A N 1
ATOM 2112 C CA . ASP A 1 263 ? -16.626 8.406 0.525 1.00 94.88 263 ASP A CA 1
ATOM 2113 C C . ASP A 1 263 ? -16.937 7.576 -0.719 1.00 94.88 263 ASP A C 1
ATOM 2115 O O . ASP A 1 263 ? -16.673 8.008 -1.844 1.00 94.88 263 ASP A O 1
ATOM 2119 N N . PHE A 1 264 ? -17.467 6.371 -0.516 1.00 93.50 264 PHE A N 1
ATOM 2120 C CA . PHE A 1 264 ? -17.803 5.475 -1.623 1.00 93.50 264 PHE A CA 1
ATOM 2121 C C . PHE A 1 264 ? -19.031 5.930 -2.421 1.00 93.50 264 PHE A C 1
ATOM 2123 O O . PHE A 1 264 ? -19.221 5.474 -3.545 1.00 93.50 264 PHE A O 1
ATOM 2130 N N . ASP A 1 265 ? -19.798 6.890 -1.898 1.00 93.12 265 ASP A N 1
ATOM 2131 C CA . ASP A 1 265 ? -20.978 7.442 -2.568 1.00 93.12 265 ASP A CA 1
ATOM 2132 C C . ASP A 1 265 ? -20.632 8.628 -3.484 1.00 93.12 265 ASP A C 1
ATOM 2134 O O . ASP A 1 265 ? -21.445 9.048 -4.308 1.00 93.12 265 ASP A O 1
ATOM 2138 N N . LYS A 1 266 ? -19.426 9.202 -3.350 1.00 92.06 266 LYS A N 1
ATOM 2139 C CA . LYS A 1 266 ? -19.031 10.430 -4.051 1.00 92.06 266 LYS A CA 1
ATOM 2140 C C . LYS A 1 266 ? -17.658 10.297 -4.686 1.00 92.06 266 LYS A C 1
ATOM 2142 O O . LYS A 1 266 ? -16.665 10.122 -3.986 1.00 92.06 266 LYS A O 1
ATOM 2147 N N . LYS A 1 267 ? -17.579 10.491 -6.002 1.00 89.62 267 LYS A N 1
ATOM 2148 C CA . LYS A 1 267 ? -16.319 10.576 -6.755 1.00 89.62 267 LYS A CA 1
ATOM 2149 C C . LYS A 1 267 ? -15.874 12.035 -6.939 1.00 89.62 267 LYS A C 1
ATOM 2151 O O . LYS A 1 267 ? -16.696 12.947 -6.917 1.00 89.62 267 LYS A O 1
ATOM 2156 N N . ASN A 1 268 ? -14.569 12.256 -7.071 1.00 84.12 268 ASN A N 1
ATOM 2157 C CA . ASN A 1 268 ? -13.970 13.537 -7.441 1.00 84.12 268 ASN A CA 1
ATOM 2158 C C . ASN A 1 268 ? -13.959 13.716 -8.972 1.00 84.12 268 ASN A C 1
ATOM 2160 O O . ASN A 1 268 ? -14.353 12.819 -9.713 1.00 84.12 268 ASN A O 1
ATOM 2164 N N . GLU A 1 269 ? -13.462 14.860 -9.445 1.00 84.75 269 GLU A N 1
ATOM 2165 C CA . GLU A 1 269 ? -13.346 15.183 -10.880 1.00 84.75 269 GLU A CA 1
ATOM 2166 C C . GLU A 1 269 ? -12.495 14.175 -11.670 1.00 84.75 269 GLU A C 1
ATOM 2168 O O . GLU A 1 269 ? -12.694 13.991 -12.864 1.00 84.75 269 GLU A O 1
ATOM 2173 N N . GLN A 1 270 ? -11.575 13.480 -10.996 1.00 81.88 270 GLN A N 1
ATOM 2174 C CA . GLN A 1 270 ? -10.729 12.430 -11.570 1.00 81.88 270 GLN A CA 1
ATOM 2175 C C . GLN A 1 270 ? -11.394 11.039 -11.525 1.00 81.88 270 GLN A C 1
ATOM 2177 O O . GLN A 1 270 ? -10.736 10.031 -11.767 1.00 81.88 270 GLN A O 1
ATOM 2182 N N . GLY A 1 271 ? -12.679 10.953 -11.162 1.00 86.88 271 GLY A N 1
ATOM 2183 C CA . GLY A 1 271 ? -13.431 9.698 -11.095 1.00 86.88 271 GLY A CA 1
ATOM 2184 C C . GLY A 1 271 ? -13.101 8.804 -9.892 1.00 86.88 271 GLY A C 1
ATOM 2185 O O . GLY A 1 271 ? -13.579 7.670 -9.826 1.00 86.88 271 GLY A O 1
ATOM 2186 N N . GLN A 1 272 ? -12.322 9.285 -8.920 1.00 89.38 272 GLN A N 1
ATOM 2187 C CA . GLN A 1 272 ? -11.907 8.524 -7.736 1.00 89.38 272 GLN A CA 1
ATOM 2188 C C . GLN A 1 272 ? -12.758 8.873 -6.512 1.00 89.38 272 GLN A C 1
ATOM 2190 O O . GLN A 1 272 ? -13.151 10.023 -6.351 1.00 89.38 272 GLN A O 1
ATOM 2195 N N . PHE A 1 273 ? -12.986 7.930 -5.593 1.00 92.50 273 PHE A N 1
ATOM 2196 C CA . PHE A 1 273 ? -13.747 8.179 -4.355 1.00 92.50 273 PHE A CA 1
ATOM 2197 C C . PHE A 1 273 ? -13.238 9.408 -3.588 1.00 92.50 273 PHE A C 1
ATOM 2199 O O . PHE A 1 273 ? -12.044 9.611 -3.449 1.00 92.50 273 PHE A O 1
ATOM 2206 N N . SER A 1 274 ? -14.090 10.295 -3.101 1.00 92.75 274 SER A N 1
ATOM 2207 C CA . SER A 1 274 ? -13.635 11.500 -2.392 1.00 92.75 274 SER A CA 1
ATOM 2208 C C . SER A 1 274 ? -13.244 11.174 -0.943 1.00 92.75 274 SER A C 1
ATOM 2210 O O . SER A 1 274 ? -13.467 10.064 -0.465 1.00 92.75 274 SER A O 1
ATOM 2212 N N . PHE A 1 275 ? -12.592 12.107 -0.245 1.00 92.50 275 PHE A N 1
ATOM 2213 C CA . PHE A 1 275 ? -12.346 11.961 1.193 1.00 92.50 275 PHE A CA 1
ATOM 2214 C C . PHE A 1 275 ? -13.439 12.682 1.982 1.00 92.50 275 PHE A C 1
ATOM 2216 O O . PHE A 1 275 ? -13.718 13.849 1.720 1.00 92.50 275 PHE A O 1
ATOM 2223 N N . LYS A 1 276 ? -13.983 12.009 2.996 1.00 93.75 276 LYS A N 1
ATOM 2224 C CA . LYS A 1 276 ? -14.668 12.634 4.131 1.00 93.75 276 LYS A CA 1
ATOM 2225 C C . LYS A 1 276 ?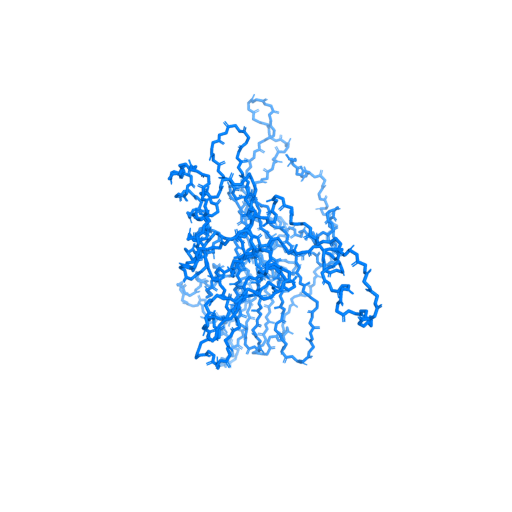 -13.624 12.925 5.207 1.00 93.75 276 LYS A C 1
ATOM 2227 O O . LYS A 1 276 ? -12.948 11.998 5.661 1.00 93.75 276 LYS A O 1
ATOM 2232 N N . THR A 1 277 ? -13.501 14.189 5.602 1.00 93.25 277 THR A N 1
ATOM 2233 C CA . THR A 1 277 ? -12.582 14.640 6.657 1.00 93.25 277 THR A CA 1
ATOM 2234 C C . THR A 1 277 ? -13.379 15.073 7.882 1.00 93.25 277 THR A C 1
ATOM 2236 O O . THR A 1 277 ? -14.339 15.830 7.762 1.00 93.25 277 THR A O 1
ATOM 2239 N N . PHE A 1 278 ? -12.973 14.611 9.059 1.00 94.88 278 PHE A N 1
ATOM 2240 C CA . PHE A 1 278 ? -13.557 14.974 10.345 1.00 94.88 278 PHE A CA 1
ATOM 2241 C C . PHE A 1 278 ? -12.509 15.746 11.147 1.00 94.88 278 PHE A C 1
ATOM 2243 O O . PHE A 1 278 ? -11.524 15.177 11.626 1.00 94.88 278 PHE A O 1
ATOM 2250 N N . TYR A 1 279 ? -12.714 17.057 11.240 1.00 92.25 279 TYR A N 1
ATOM 2251 C CA . TYR A 1 279 ? -11.866 17.980 11.992 1.00 92.25 279 TYR A CA 1
ATOM 2252 C C . TYR A 1 279 ? -12.163 17.906 13.492 1.00 92.25 279 TYR A C 1
ATOM 2254 O O . TYR A 1 279 ? -13.174 17.341 13.912 1.00 92.25 279 TYR A O 1
ATOM 2262 N N . LYS A 1 280 ? -11.312 18.519 14.319 1.00 89.94 280 LYS A N 1
ATOM 2263 C CA . LYS A 1 280 ? -11.470 18.517 15.782 1.00 89.94 280 LYS A CA 1
ATOM 2264 C C . LYS A 1 280 ? -12.850 19.011 16.244 1.00 89.94 280 LYS A C 1
ATOM 2266 O O . LYS A 1 280 ? -13.438 18.432 17.154 1.00 89.94 280 LYS A O 1
ATOM 2271 N N . ASN A 1 281 ? -13.402 20.034 15.588 1.00 89.06 281 ASN A N 1
ATOM 2272 C CA . ASN A 1 281 ? -14.727 20.588 15.895 1.00 89.06 281 ASN A CA 1
ATOM 2273 C C . ASN A 1 281 ? -15.895 19.635 15.571 1.00 89.06 281 ASN A C 1
ATOM 2275 O O . ASN A 1 281 ? -17.003 19.853 16.055 1.00 89.06 281 ASN A O 1
ATOM 2279 N N . TYR A 1 282 ? -15.658 18.564 14.806 1.00 92.69 282 TYR A N 1
A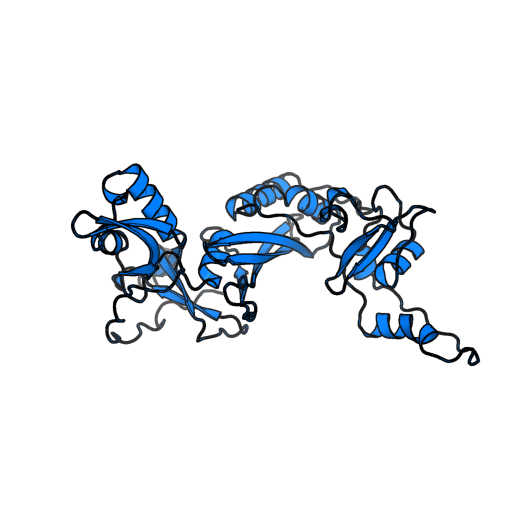TOM 2280 C CA . TYR A 1 282 ? -16.646 17.512 14.580 1.00 92.69 282 TYR A CA 1
ATOM 2281 C C . TYR A 1 282 ? -16.988 16.761 15.879 1.00 92.69 282 TYR A C 1
ATOM 2283 O O . TYR A 1 282 ? -18.089 16.227 16.017 1.00 92.69 282 TYR A O 1
ATOM 2291 N N . GLY A 1 283 ? -16.069 16.741 16.853 1.00 94.19 283 GLY A N 1
ATOM 2292 C CA . GLY A 1 283 ? -16.315 16.200 18.191 1.00 94.19 283 GLY A CA 1
ATOM 2293 C C . GLY A 1 283 ? -16.160 14.682 18.311 1.00 94.19 283 GLY A C 1
ATOM 2294 O O . GLY A 1 283 ? -16.722 14.092 19.231 1.00 94.19 283 GLY A O 1
ATOM 2295 N N . PHE A 1 284 ? -15.429 14.035 17.396 1.00 96.75 284 PHE A N 1
ATOM 2296 C CA . PHE A 1 284 ? -14.976 12.663 17.626 1.00 96.75 284 PHE A CA 1
ATOM 2297 C C . PHE A 1 284 ? -13.752 12.667 18.543 1.00 96.75 284 PHE A C 1
ATOM 2299 O O . PHE A 1 284 ? -12.726 13.257 18.209 1.00 96.75 284 PHE A O 1
ATOM 2306 N N . ASP A 1 285 ? -13.868 11.970 19.668 1.00 96.94 285 ASP A N 1
ATOM 2307 C CA . ASP A 1 285 ? -12.790 11.743 20.623 1.00 96.94 285 ASP A CA 1
ATOM 2308 C C . ASP A 1 285 ? -12.537 10.235 20.711 1.00 96.94 285 ASP A C 1
ATOM 2310 O O . ASP A 1 285 ? -13.420 9.477 21.117 1.00 96.94 285 ASP A O 1
ATOM 2314 N N . LEU A 1 286 ? -11.351 9.796 20.279 1.00 97.50 286 LEU A N 1
ATOM 2315 C CA . LEU A 1 286 ? -11.002 8.377 20.269 1.00 97.50 286 LEU A CA 1
ATOM 2316 C C . LEU A 1 286 ? -10.875 7.811 21.685 1.00 97.50 286 LEU A C 1
ATOM 2318 O O . LEU A 1 286 ? -11.254 6.666 21.899 1.00 97.50 286 LEU A O 1
ATOM 2322 N N . ASP A 1 287 ? -10.341 8.583 22.631 1.00 97.19 287 ASP A N 1
ATOM 2323 C CA . ASP A 1 287 ? -10.115 8.101 23.991 1.00 97.19 287 ASP A CA 1
ATOM 2324 C C . ASP A 1 287 ? -11.441 7.870 24.709 1.00 97.19 287 ASP A C 1
ATOM 2326 O O . ASP A 1 287 ? -11.692 6.794 25.257 1.00 97.19 287 ASP A O 1
ATOM 2330 N N . LYS A 1 288 ? -12.351 8.839 24.585 1.00 97.00 288 LYS A N 1
ATOM 2331 C CA . LYS A 1 288 ? -13.725 8.679 25.053 1.00 97.00 288 LYS A CA 1
ATOM 2332 C C . LYS A 1 288 ? -14.415 7.510 24.352 1.00 97.00 288 LYS A C 1
ATOM 2334 O O . LYS A 1 288 ? -14.987 6.646 25.003 1.00 97.00 288 LYS A O 1
ATOM 2339 N N . ALA A 1 289 ? -14.317 7.441 23.023 1.00 97.12 289 ALA A N 1
ATOM 2340 C CA . ALA A 1 289 ? -14.947 6.373 22.257 1.00 97.12 289 ALA A CA 1
ATOM 2341 C C . ALA A 1 289 ? -14.443 4.981 22.648 1.00 97.12 289 ALA A C 1
ATOM 2343 O O . ALA A 1 289 ? -15.200 4.033 22.520 1.00 97.12 289 ALA A O 1
ATOM 2344 N N . VAL A 1 290 ? -13.191 4.844 23.086 1.00 96.81 290 VAL A N 1
ATOM 2345 C CA . VAL A 1 290 ? -12.607 3.578 23.543 1.00 96.81 290 VAL A CA 1
ATOM 2346 C C . VAL A 1 290 ? -13.017 3.255 24.983 1.00 96.81 290 VAL A C 1
ATOM 2348 O O . VAL A 1 290 ? -13.397 2.120 25.254 1.00 96.81 290 VAL A O 1
ATOM 2351 N N . THR A 1 291 ? -12.990 4.239 25.883 1.00 96.25 291 THR A N 1
ATOM 2352 C CA . THR A 1 291 ? -13.357 4.079 27.305 1.00 96.25 291 THR A CA 1
ATOM 2353 C C . THR A 1 291 ? -14.858 3.879 27.538 1.00 96.25 291 THR A C 1
ATOM 2355 O O . THR A 1 291 ? -15.240 3.288 28.545 1.00 96.25 291 THR A O 1
ATOM 2358 N N . ASP A 1 292 ? -15.707 4.280 26.587 1.00 95.31 292 ASP A N 1
ATOM 2359 C CA . ASP A 1 292 ? -17.151 3.998 26.584 1.00 95.31 292 ASP A CA 1
ATOM 2360 C C . ASP A 1 292 ? -17.479 2.494 26.376 1.00 95.31 292 ASP A C 1
ATOM 2362 O O . ASP A 1 292 ? -18.639 2.094 26.512 1.00 95.31 292 ASP A O 1
ATOM 2366 N N . HIS A 1 293 ? -16.490 1.646 26.050 1.00 94.69 293 HIS A N 1
ATOM 2367 C CA . HIS A 1 293 ? -16.653 0.192 25.891 1.00 94.69 293 HIS A CA 1
ATOM 2368 C C . HIS A 1 293 ? -15.860 -0.589 26.945 1.00 94.69 293 HIS A C 1
ATOM 2370 O O . HIS A 1 293 ? -14.772 -0.164 27.331 1.00 94.69 293 HIS A O 1
ATOM 2376 N N . PRO A 1 294 ? -16.336 -1.777 27.369 1.00 95.00 294 PRO A N 1
ATOM 2377 C CA . PRO A 1 294 ? -15.670 -2.582 28.391 1.00 95.00 294 PRO A CA 1
ATOM 2378 C C . PRO A 1 294 ? -14.478 -3.369 27.816 1.00 95.00 294 PRO A C 1
ATOM 2380 O O . PRO A 1 294 ? -14.480 -4.597 27.799 1.00 95.00 294 PRO A O 1
ATOM 2383 N N . ILE A 1 295 ? -13.481 -2.667 27.278 1.00 96.62 295 ILE A N 1
ATOM 2384 C CA . ILE A 1 295 ? -12.296 -3.254 26.643 1.00 96.62 295 ILE A CA 1
ATOM 2385 C C . ILE A 1 295 ? -11.238 -3.552 27.713 1.00 96.62 295 ILE A C 1
ATOM 2387 O O . ILE A 1 295 ? -10.688 -2.640 28.332 1.00 96.62 295 ILE A O 1
ATOM 2391 N N . LYS A 1 296 ? -10.912 -4.832 27.901 1.00 96.00 296 LYS A N 1
ATOM 2392 C CA . LYS A 1 296 ? -9.967 -5.308 28.922 1.00 96.00 296 LYS A CA 1
ATOM 2393 C C . LYS A 1 296 ? -8.547 -4.774 28.717 1.00 96.00 296 LYS A C 1
ATOM 2395 O O . LYS A 1 296 ? -7.848 -4.504 29.690 1.00 96.00 296 LYS A O 1
ATOM 2400 N N . GLU A 1 297 ? -8.122 -4.580 27.466 1.00 95.56 297 GLU A N 1
ATOM 2401 C CA . GLU A 1 297 ? -6.799 -4.047 27.112 1.00 95.56 297 GLU A CA 1
ATOM 2402 C C . GLU A 1 297 ? -6.545 -2.624 27.640 1.00 95.56 297 GLU A C 1
ATOM 2404 O O . GLU A 1 297 ? -5.399 -2.187 27.660 1.00 95.56 297 GLU A O 1
ATOM 2409 N N . LEU A 1 298 ? -7.576 -1.899 28.093 1.00 96.19 298 LEU A N 1
ATOM 2410 C CA . LEU A 1 298 ? -7.420 -0.557 28.667 1.00 96.19 298 LEU A CA 1
ATOM 2411 C C . LEU A 1 298 ? -6.838 -0.554 30.079 1.00 96.19 298 LEU A C 1
ATOM 2413 O O . LEU A 1 298 ? -6.323 0.476 30.511 1.00 96.19 298 LEU A O 1
ATOM 2417 N N . ASN A 1 299 ? -6.899 -1.690 30.775 1.00 95.25 299 ASN A N 1
ATOM 2418 C CA . ASN A 1 299 ? -6.368 -1.836 32.130 1.00 95.25 299 ASN A CA 1
ATOM 2419 C C . ASN A 1 299 ? -4.831 -1.878 32.162 1.00 95.25 299 ASN A C 1
ATOM 2421 O O . ASN A 1 299 ? -4.237 -1.712 33.225 1.00 95.25 299 ASN A O 1
ATOM 2425 N N . ASP A 1 300 ? -4.193 -2.093 31.009 1.00 97.25 300 ASP A N 1
ATOM 2426 C CA . ASP A 1 300 ? -2.743 -2.098 30.846 1.00 97.25 300 ASP A CA 1
ATOM 2427 C C . ASP A 1 300 ? -2.309 -0.894 29.977 1.00 97.25 300 ASP A C 1
ATOM 2429 O O . ASP A 1 300 ? -2.793 -0.749 28.848 1.00 97.25 300 ASP A O 1
ATOM 2433 N N . PRO A 1 301 ? -1.424 -0.002 30.469 1.00 96.69 301 PRO A N 1
ATOM 2434 C CA . PRO A 1 301 ? -1.020 1.200 29.736 1.00 96.69 301 PRO A CA 1
ATOM 2435 C C . PRO A 1 301 ? -0.380 0.927 28.367 1.00 96.69 301 PRO A C 1
ATOM 2437 O O . PRO A 1 301 ? -0.685 1.640 27.406 1.00 96.69 301 PRO A O 1
ATOM 2440 N N . ASP A 1 302 ? 0.449 -0.113 28.254 1.00 97.31 302 ASP A N 1
ATOM 2441 C CA . ASP A 1 302 ? 1.146 -0.457 27.011 1.00 97.31 302 ASP A CA 1
ATOM 2442 C C . ASP A 1 302 ? 0.159 -1.025 25.986 1.00 97.31 302 ASP A C 1
ATOM 2444 O O . ASP A 1 302 ? 0.203 -0.699 24.793 1.00 97.31 302 ASP A O 1
ATOM 2448 N N . HIS A 1 303 ? -0.771 -1.870 26.432 1.00 97.50 303 HIS A N 1
ATOM 2449 C CA . HIS A 1 303 ? -1.840 -2.389 25.585 1.00 97.50 303 HIS A CA 1
ATOM 2450 C C . HIS A 1 303 ? -2.787 -1.279 25.127 1.00 97.50 303 HIS A C 1
ATOM 2452 O O . HIS A 1 303 ? -3.139 -1.237 23.942 1.00 97.50 303 HIS A O 1
ATOM 2458 N N . ARG A 1 304 ? -3.130 -0.334 26.010 1.00 97.62 304 ARG A N 1
ATOM 2459 C CA . ARG A 1 304 ? -3.910 0.855 25.654 1.00 97.62 304 ARG A CA 1
ATOM 2460 C C . ARG A 1 304 ? -3.193 1.691 24.599 1.00 97.62 304 ARG A C 1
ATOM 2462 O O . ARG A 1 304 ? -3.805 2.030 23.588 1.00 97.62 304 ARG A O 1
ATOM 2469 N N . GLU A 1 305 ? -1.907 1.993 24.769 1.00 98.00 305 GLU A N 1
ATOM 2470 C CA . GLU A 1 305 ? -1.142 2.769 23.783 1.00 98.00 305 GLU A CA 1
ATOM 2471 C C . GLU A 1 305 ? -1.097 2.073 22.413 1.00 98.00 305 GLU A C 1
ATOM 2473 O O . GLU A 1 305 ? -1.314 2.708 21.371 1.00 98.00 305 GLU A O 1
ATOM 2478 N N . ARG A 1 306 ? -0.882 0.751 22.400 1.00 98.06 306 ARG A N 1
ATOM 2479 C CA . ARG A 1 306 ? -0.895 -0.059 21.172 1.00 98.06 306 ARG A CA 1
ATOM 2480 C C . ARG A 1 306 ? -2.263 -0.047 20.497 1.00 98.06 306 ARG A C 1
ATOM 2482 O O . ARG A 1 306 ? -2.325 0.143 19.280 1.00 98.06 306 ARG A O 1
ATOM 2489 N N . LEU A 1 307 ? -3.348 -0.204 21.257 1.00 98.25 307 LEU A N 1
ATOM 2490 C CA . LEU A 1 307 ? -4.720 -0.131 20.749 1.00 98.25 307 LEU A CA 1
ATOM 2491 C C . LEU A 1 307 ? -4.991 1.239 20.118 1.00 98.25 307 LEU A C 1
ATOM 2493 O O . LEU A 1 307 ? -5.397 1.310 18.957 1.00 98.25 307 LEU A O 1
ATOM 2497 N N . MET A 1 308 ? -4.685 2.319 20.837 1.00 98.31 308 MET A N 1
ATOM 2498 C CA . MET A 1 308 ? -4.879 3.690 20.361 1.00 98.31 308 MET A CA 1
ATOM 2499 C C . MET A 1 308 ? -4.087 3.955 19.078 1.00 98.31 308 MET A C 1
ATOM 2501 O O . MET A 1 308 ? -4.645 4.433 18.089 1.00 98.31 308 MET A O 1
ATOM 2505 N N . SER A 1 309 ? -2.808 3.578 19.043 1.00 97.88 309 SER A N 1
ATOM 2506 C CA . SER A 1 309 ? -1.950 3.723 17.859 1.00 97.88 309 SER A CA 1
ATOM 2507 C C . SER A 1 309 ? -2.453 2.905 16.665 1.00 97.88 309 SER A C 1
ATOM 2509 O O . SER A 1 309 ? -2.395 3.358 15.517 1.00 97.88 309 SER A O 1
ATOM 2511 N N . SER A 1 310 ? -2.982 1.706 16.920 1.00 98.19 310 SER A N 1
ATOM 2512 C CA . SER A 1 310 ? -3.555 0.834 15.894 1.00 98.19 310 SER A CA 1
ATOM 2513 C C . SER A 1 310 ? -4.826 1.440 15.286 1.00 98.19 310 SER A C 1
ATOM 2515 O O . SER A 1 310 ? -4.943 1.525 14.058 1.00 98.19 310 SER A O 1
ATOM 2517 N N . LEU A 1 311 ? -5.735 1.940 16.130 1.00 98.50 311 LEU A N 1
ATOM 2518 C CA . LEU A 1 311 ? -6.985 2.584 15.719 1.00 98.50 311 LEU A CA 1
ATOM 2519 C C . LEU A 1 311 ? -6.747 3.900 14.972 1.00 98.50 311 LEU A C 1
ATOM 2521 O O . LEU A 1 311 ? -7.389 4.136 13.950 1.00 98.50 311 LEU A O 1
ATOM 2525 N N . LYS A 1 312 ? -5.779 4.720 15.408 1.00 98.31 312 LYS A N 1
ATOM 2526 C CA . LYS A 1 312 ? -5.352 5.937 14.690 1.00 98.31 312 LYS A CA 1
ATOM 2527 C C . LYS A 1 312 ? -4.870 5.638 13.273 1.00 98.31 312 LYS A C 1
ATOM 2529 O O . LYS A 1 312 ? -5.134 6.403 12.356 1.00 98.31 312 LYS A O 1
ATOM 2534 N N . ARG A 1 313 ? -4.231 4.488 13.052 1.00 97.75 313 ARG A N 1
ATOM 2535 C CA . ARG A 1 313 ? -3.821 4.029 11.713 1.00 97.75 313 ARG A CA 1
ATOM 2536 C C . ARG A 1 313 ? -4.953 3.370 10.919 1.00 97.75 313 ARG A C 1
ATOM 2538 O O . ARG A 1 313 ? -4.713 2.910 9.807 1.00 97.75 313 ARG A O 1
ATOM 2545 N N . GLY A 1 314 ? -6.167 3.300 11.469 1.00 98.06 314 GLY A N 1
ATOM 2546 C CA . GLY A 1 314 ? -7.349 2.683 10.861 1.00 98.06 314 GLY A CA 1
ATOM 2547 C C . GLY A 1 314 ? -7.338 1.161 10.832 1.00 98.06 314 GLY A C 1
ATOM 2548 O O . GLY A 1 314 ? -8.075 0.548 10.055 1.00 98.06 314 GLY A O 1
ATOM 2549 N N . ASN A 1 315 ? -6.495 0.524 11.645 1.00 97.50 315 ASN A N 1
ATOM 2550 C CA . ASN A 1 315 ? -6.490 -0.928 11.739 1.00 97.50 315 ASN A CA 1
ATOM 2551 C C . ASN A 1 315 ? -7.792 -1.428 12.377 1.00 97.50 315 ASN A C 1
ATOM 2553 O O . ASN A 1 315 ? -8.364 -0.781 13.251 1.00 97.50 315 ASN A O 1
ATOM 2557 N N . LEU A 1 316 ? -8.229 -2.606 11.938 1.00 96.19 316 LEU A N 1
ATOM 2558 C CA . LEU A 1 316 ? -9.231 -3.398 12.632 1.00 96.19 316 LEU A CA 1
ATOM 2559 C C . LEU A 1 316 ? -8.506 -4.179 13.732 1.00 96.19 316 LEU A C 1
ATOM 2561 O O . LEU A 1 316 ? -7.683 -5.042 13.428 1.00 96.19 316 LEU A O 1
ATOM 2565 N N . GLN A 1 317 ? -8.746 -3.821 14.989 1.00 96.81 317 GLN A N 1
ATOM 2566 C CA . GLN A 1 317 ? -7.984 -4.325 16.126 1.00 96.81 317 GLN A CA 1
ATOM 2567 C C . GLN A 1 317 ? -8.799 -5.358 16.903 1.00 96.81 317 GLN A C 1
ATOM 2569 O O . GLN A 1 317 ? -9.933 -5.081 17.275 1.00 96.81 317 GLN A O 1
ATOM 2574 N N . SER A 1 318 ? -8.218 -6.534 17.159 1.00 95.88 318 SER A N 1
ATOM 2575 C CA . SER A 1 318 ? -8.808 -7.510 18.084 1.00 95.88 318 SER A CA 1
ATOM 2576 C C . SER A 1 318 ? -8.699 -6.979 19.509 1.00 95.88 318 SER A C 1
ATOM 2578 O O . SER A 1 318 ? -7.630 -6.494 19.891 1.00 95.88 318 SER A O 1
ATOM 2580 N N . VAL A 1 319 ? -9.785 -7.107 20.265 1.00 96.81 319 VAL A N 1
ATOM 2581 C CA . VAL A 1 319 ? -9.911 -6.719 21.674 1.00 96.81 319 VAL A CA 1
ATOM 2582 C C . VAL A 1 319 ? -10.715 -7.762 22.444 1.00 96.81 319 VAL A C 1
ATOM 2584 O O . VAL A 1 319 ? -11.405 -8.595 21.846 1.00 96.81 319 VAL A O 1
ATOM 2587 N N . THR A 1 320 ? -10.649 -7.691 23.768 1.00 96.62 320 THR A N 1
ATOM 2588 C CA . THR A 1 320 ? -11.423 -8.532 24.680 1.00 96.62 320 THR A CA 1
ATOM 2589 C C . THR A 1 320 ? -12.442 -7.665 25.407 1.00 96.62 320 THR A C 1
ATOM 2591 O O . THR A 1 320 ? -12.075 -6.722 26.105 1.00 96.62 320 THR A O 1
ATOM 2594 N N . LEU A 1 321 ? -13.728 -7.963 25.229 1.00 95.12 321 LEU A N 1
ATOM 2595 C CA . LEU A 1 321 ? -14.823 -7.283 25.913 1.00 95.12 321 LEU A CA 1
ATOM 2596 C C . LEU A 1 321 ? -15.181 -8.027 27.198 1.00 95.12 321 LEU A C 1
ATOM 2598 O O . LEU A 1 321 ? -15.396 -9.236 27.162 1.00 95.12 321 LEU A O 1
ATOM 2602 N N . GLU A 1 322 ? -15.297 -7.305 28.309 1.00 93.12 322 GLU A N 1
ATOM 2603 C CA . GLU A 1 322 ? -15.708 -7.852 29.604 1.00 93.12 322 GLU A CA 1
ATOM 2604 C C . GLU A 1 322 ? -17.152 -7.433 29.925 1.00 93.12 322 GLU A C 1
ATOM 2606 O O . GLU A 1 322 ? -17.427 -6.308 30.341 1.00 93.12 322 GLU A O 1
ATOM 2611 N N . LYS A 1 323 ? -18.118 -8.333 29.715 1.00 84.94 323 LYS A N 1
ATOM 2612 C CA . LYS A 1 323 ? -19.532 -8.094 30.051 1.00 84.94 323 LYS A CA 1
ATOM 2613 C C . LYS A 1 323 ? -19.990 -9.083 31.108 1.00 84.94 323 LYS A C 1
ATOM 2615 O O . LYS A 1 323 ? -19.952 -10.288 30.883 1.00 84.94 323 LYS A O 1
ATOM 2620 N N . ASN A 1 324 ? -20.481 -8.577 32.240 1.00 81.25 324 ASN A N 1
ATOM 2621 C CA . ASN A 1 324 ? -21.073 -9.386 33.315 1.00 81.25 324 ASN A CA 1
ATOM 2622 C C . ASN A 1 324 ? -20.162 -10.538 33.799 1.00 81.25 324 ASN A C 1
ATOM 2624 O O . ASN A 1 324 ? -20.644 -11.634 34.072 1.00 81.25 324 ASN A O 1
ATOM 2628 N N . GLY A 1 325 ? -18.844 -10.309 33.856 1.00 81.94 325 GLY A N 1
ATOM 2629 C CA . GLY A 1 325 ? -17.856 -11.326 34.239 1.00 81.94 325 GLY A CA 1
ATOM 2630 C C . GLY A 1 325 ? -17.534 -12.366 33.157 1.00 81.94 325 GLY A C 1
ATOM 2631 O O . GLY A 1 325 ? -16.824 -13.327 33.437 1.00 81.94 325 GLY A O 1
ATOM 2632 N N . THR A 1 326 ? -18.041 -12.194 31.930 1.00 89.50 326 THR A N 1
ATOM 2633 C CA . THR A 1 326 ? -17.688 -13.018 30.763 1.00 89.50 326 THR A CA 1
ATOM 2634 C C . THR A 1 326 ? -16.798 -12.244 29.797 1.00 89.50 326 THR A C 1
ATOM 2636 O O . THR A 1 326 ? -17.024 -11.056 29.553 1.00 89.50 326 THR A O 1
ATOM 2639 N N . GLU A 1 327 ? -15.788 -12.926 29.255 1.00 93.81 327 GLU A N 1
ATOM 2640 C CA . GLU A 1 327 ? -14.869 -12.380 28.257 1.00 93.81 327 GLU A CA 1
ATOM 2641 C C . GLU A 1 327 ? -15.262 -12.847 26.856 1.00 93.81 327 GLU A C 1
ATOM 2643 O O . GLU A 1 327 ? -15.370 -14.046 26.591 1.00 93.81 327 GLU A O 1
ATOM 2648 N N . GLU A 1 328 ? -15.436 -11.897 25.942 1.00 93.19 328 GLU A N 1
ATOM 2649 C CA . GLU A 1 328 ? -15.740 -12.159 24.538 1.00 93.19 328 GLU A CA 1
ATOM 2650 C C . GLU A 1 328 ? -14.714 -11.467 23.635 1.00 93.19 328 GLU A C 1
ATOM 2652 O O . GLU A 1 328 ? -14.387 -10.295 23.819 1.00 93.19 328 GLU A O 1
ATOM 2657 N N . LYS A 1 329 ? -14.202 -12.182 22.626 1.00 94.12 329 LYS A N 1
ATOM 2658 C CA . LYS A 1 329 ? -13.335 -11.574 21.609 1.00 94.12 329 LYS A CA 1
ATOM 2659 C C . LYS A 1 329 ? -14.170 -10.803 20.596 1.00 94.12 329 LYS A C 1
ATOM 2661 O O . LYS A 1 329 ? -15.087 -11.360 19.999 1.00 94.12 329 LYS A O 1
ATOM 2666 N N . ALA A 1 330 ? -13.773 -9.565 20.335 1.00 95.38 330 ALA A N 1
ATOM 2667 C CA . ALA A 1 330 ? -14.371 -8.713 19.317 1.00 95.38 330 ALA A CA 1
ATOM 2668 C C . ALA A 1 330 ? -13.287 -8.005 18.499 1.00 95.38 330 ALA A C 1
ATOM 2670 O O . ALA A 1 330 ? -12.106 -7.998 18.855 1.00 95.38 330 ALA A O 1
ATOM 2671 N N . PHE A 1 331 ? -13.699 -7.369 17.408 1.00 97.06 331 PHE A N 1
ATOM 2672 C CA . PHE A 1 331 ? -12.851 -6.469 16.639 1.00 97.06 331 PHE A CA 1
ATOM 2673 C C . PHE A 1 331 ? -13.405 -5.052 16.675 1.00 97.06 331 PHE A C 1
ATOM 2675 O O . PHE A 1 331 ? -14.612 -4.850 16.589 1.00 97.06 331 PHE A O 1
ATOM 2682 N N . VAL A 1 332 ? -12.523 -4.060 16.755 1.00 97.75 332 VAL A N 1
ATOM 2683 C CA . VAL A 1 332 ? -12.892 -2.643 16.788 1.00 97.75 332 VAL A CA 1
ATOM 2684 C C . VAL A 1 332 ? -12.167 -1.842 15.719 1.00 97.75 332 VAL A C 1
ATOM 2686 O O . VAL A 1 332 ? -11.002 -2.088 15.404 1.00 97.75 332 VAL A O 1
ATOM 2689 N N . ALA A 1 333 ? -12.863 -0.851 15.170 1.00 98.00 333 ALA A N 1
ATOM 2690 C CA . ALA A 1 333 ? -12.290 0.170 14.304 1.00 98.00 333 ALA A CA 1
ATOM 2691 C C . ALA A 1 333 ? -12.820 1.552 14.703 1.00 98.00 333 ALA A C 1
ATOM 2693 O O . ALA A 1 333 ? -13.983 1.692 15.090 1.00 98.00 333 ALA A O 1
ATOM 2694 N N . ALA A 1 334 ? -11.980 2.581 14.577 1.00 98.38 334 ALA A N 1
ATOM 2695 C CA . ALA A 1 334 ? -12.401 3.959 14.796 1.00 98.38 334 ALA A CA 1
ATOM 2696 C C . ALA A 1 334 ? -13.482 4.349 13.777 1.00 98.38 334 ALA A C 1
ATOM 2698 O O . ALA A 1 334 ? -13.328 4.109 12.576 1.00 98.38 334 ALA A O 1
ATOM 2699 N N . SER A 1 335 ? -14.558 4.975 14.255 1.00 97.31 335 SER A N 1
ATOM 2700 C CA . SER A 1 335 ? -15.691 5.390 13.428 1.00 97.31 335 SER A CA 1
ATOM 2701 C C . SER A 1 335 ? -16.069 6.855 13.689 1.00 97.31 335 SER A C 1
ATOM 2703 O O . SER A 1 335 ? -17.137 7.145 14.239 1.00 97.31 335 SER A O 1
ATOM 2705 N N . PRO A 1 336 ? -15.206 7.810 13.275 1.00 97.12 336 PRO A N 1
ATOM 2706 C CA . PRO A 1 336 ? -15.428 9.238 13.474 1.00 97.12 336 PRO A CA 1
ATOM 2707 C C . PRO A 1 336 ? -16.806 9.704 13.021 1.00 97.12 336 PRO A C 1
ATOM 2709 O O . PRO A 1 336 ? -17.441 10.446 13.752 1.00 97.12 336 PRO A O 1
ATOM 2712 N N . GLN A 1 337 ? -17.312 9.200 11.888 1.00 94.75 337 GLN A N 1
ATOM 2713 C CA . GLN A 1 337 ? -18.644 9.514 11.345 1.00 94.75 337 GLN A CA 1
ATOM 2714 C C . GLN A 1 337 ? -19.792 9.306 12.346 1.00 94.75 337 GLN A C 1
ATOM 2716 O O . GLN A 1 337 ? -20.801 10.003 12.288 1.00 94.75 337 GLN A O 1
ATOM 2721 N N . PHE A 1 338 ? -19.639 8.351 13.259 1.00 94.94 338 PHE A N 1
ATOM 2722 C CA . PHE A 1 338 ? -20.628 8.020 14.284 1.00 94.94 338 PHE A CA 1
ATOM 2723 C C . PHE A 1 338 ? -20.167 8.447 15.684 1.00 94.94 338 PHE A C 1
ATOM 2725 O O . PHE A 1 338 ? -20.764 8.057 16.686 1.00 94.94 338 PHE A O 1
ATOM 2732 N N . LYS A 1 339 ? -19.085 9.237 15.756 1.00 96.38 339 LYS A N 1
ATOM 2733 C CA . LYS A 1 339 ? -18.422 9.707 16.979 1.00 96.38 339 LYS A CA 1
ATOM 2734 C C . LYS A 1 339 ? -18.172 8.583 17.998 1.00 96.38 339 LYS A C 1
ATOM 2736 O O . LYS A 1 339 ? -18.323 8.787 19.199 1.00 96.38 339 LYS A O 1
ATOM 2741 N N . ASN A 1 340 ? -17.851 7.380 17.521 1.00 96.69 340 ASN A N 1
ATOM 2742 C CA . ASN A 1 340 ? -17.661 6.192 18.356 1.00 96.69 340 ASN A CA 1
ATOM 2743 C C . ASN A 1 340 ? -16.761 5.162 17.638 1.00 96.69 340 ASN A C 1
ATOM 2745 O O . ASN A 1 340 ? -16.177 5.449 16.591 1.00 96.69 340 ASN A O 1
ATOM 2749 N N . LEU A 1 341 ? -16.646 3.956 18.185 1.00 97.31 341 LEU A N 1
ATOM 2750 C CA . LEU A 1 341 ? -16.092 2.782 17.524 1.00 97.31 341 LEU A CA 1
ATOM 2751 C 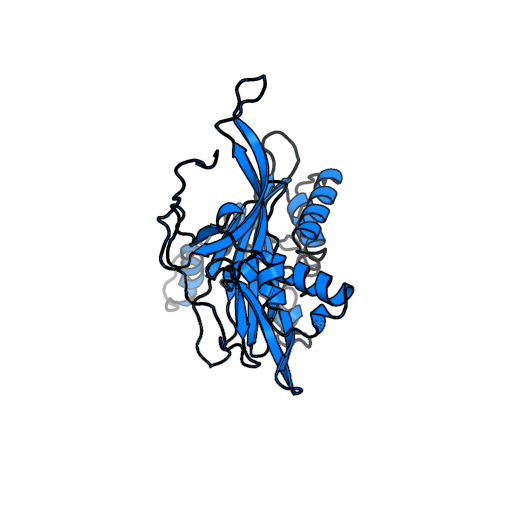C . LEU A 1 341 ? -17.181 2.014 16.763 1.00 97.31 341 LEU A C 1
ATOM 2753 O O . LEU A 1 341 ? -18.373 2.096 17.056 1.00 97.31 341 LEU A O 1
ATOM 2757 N N . SER A 1 342 ? -16.758 1.244 15.767 1.00 97.31 342 SER A N 1
ATOM 2758 C CA . SER A 1 342 ? -17.555 0.154 15.200 1.00 97.31 342 SER A CA 1
ATOM 2759 C C . SER A 1 342 ? -17.010 -1.167 15.728 1.00 97.31 342 SER A C 1
ATOM 2761 O O . SER A 1 342 ? -15.799 -1.385 15.649 1.00 97.31 342 SER A O 1
ATOM 2763 N N . LEU A 1 343 ? -17.890 -2.001 16.285 1.00 96.56 343 LEU A N 1
ATOM 2764 C CA . LEU A 1 343 ? -17.552 -3.300 16.868 1.00 96.56 343 LEU A CA 1
ATOM 2765 C C . LEU A 1 343 ? -18.057 -4.411 15.956 1.00 96.56 343 LEU A C 1
ATOM 2767 O O . LEU A 1 343 ? -19.191 -4.362 15.471 1.00 96.56 343 LEU A O 1
ATOM 2771 N N . TYR A 1 344 ? -17.226 -5.428 15.784 1.00 95.38 344 TYR A N 1
ATOM 2772 C CA . TYR A 1 344 ? -17.506 -6.595 14.969 1.00 95.38 344 TYR A CA 1
ATOM 2773 C C . TYR A 1 344 ? -17.297 -7.870 15.780 1.00 95.38 344 TYR A C 1
ATOM 2775 O O . TYR A 1 344 ? -16.409 -7.925 16.636 1.00 95.38 344 TYR A O 1
ATOM 2783 N N . ASP A 1 345 ? -18.103 -8.887 15.498 1.00 92.31 345 ASP A N 1
ATOM 2784 C CA . ASP A 1 345 ? -17.915 -10.223 16.061 1.00 92.31 345 ASP A CA 1
ATOM 2785 C C . ASP A 1 345 ? -16.736 -10.966 15.404 1.00 92.31 345 ASP A C 1
ATOM 2787 O O . ASP A 1 345 ? -16.025 -10.443 14.537 1.00 92.31 345 ASP A O 1
ATOM 2791 N N . LYS A 1 346 ? -16.523 -12.218 15.821 1.00 89.56 346 LYS A N 1
ATOM 2792 C CA . LYS A 1 346 ? -15.498 -13.111 15.260 1.00 89.56 346 LYS A CA 1
ATOM 2793 C C . LYS A 1 346 ? -15.640 -13.346 13.750 1.00 89.56 346 LYS A C 1
ATOM 2795 O O . LYS A 1 346 ? -14.637 -13.616 13.096 1.00 89.56 346 LYS A O 1
ATOM 2800 N N . ASP A 1 347 ? -16.855 -13.208 13.221 1.00 87.62 347 ASP A N 1
ATOM 2801 C CA . ASP A 1 347 ? -17.186 -13.396 11.812 1.00 87.62 347 ASP A CA 1
ATOM 2802 C C . ASP A 1 347 ? -17.159 -12.053 11.051 1.00 87.62 347 ASP A C 1
ATOM 2804 O O . ASP A 1 347 ? -17.624 -11.970 9.912 1.00 87.62 347 ASP A O 1
ATOM 2808 N N . LEU A 1 348 ? -16.605 -10.999 11.663 1.00 89.75 348 LEU A N 1
ATOM 2809 C CA . LEU A 1 348 ? -16.526 -9.638 11.133 1.00 89.75 348 LEU A CA 1
ATOM 2810 C C . LEU A 1 348 ? -17.883 -9.023 10.775 1.00 89.75 348 LEU A C 1
ATOM 2812 O O . LEU A 1 348 ? -17.953 -8.098 9.959 1.00 89.75 348 LEU A O 1
ATOM 2816 N N . LYS A 1 349 ? -18.970 -9.491 11.390 1.00 90.50 349 LYS A N 1
ATOM 2817 C CA . LYS A 1 349 ? -20.280 -8.855 11.255 1.00 90.50 349 LYS A CA 1
ATOM 2818 C C . LYS A 1 349 ? -20.360 -7.685 12.217 1.00 90.50 349 LYS A C 1
ATOM 2820 O O . LYS A 1 349 ? -19.959 -7.791 13.372 1.00 90.50 349 LYS A O 1
ATOM 2825 N N . LEU A 1 350 ? -20.873 -6.556 11.734 1.00 92.94 350 LEU A N 1
ATOM 2826 C CA . LEU A 1 350 ? -21.062 -5.362 12.553 1.00 92.94 350 LEU A CA 1
ATOM 2827 C C . LEU A 1 350 ? -22.116 -5.649 13.632 1.00 92.94 350 LEU A C 1
ATOM 2829 O O . LEU A 1 350 ? -23.284 -5.848 13.309 1.00 92.94 350 LEU A O 1
ATOM 2833 N N . VAL A 1 351 ? -21.705 -5.650 14.900 1.00 92.62 351 VAL A N 1
ATOM 2834 C CA . VAL A 1 351 ? -22.588 -5.918 16.052 1.00 92.62 351 VAL A CA 1
ATOM 2835 C C . VAL A 1 351 ? -22.943 -4.659 16.835 1.00 92.62 351 VAL A C 1
ATOM 2837 O O . VAL A 1 351 ? -23.962 -4.626 17.520 1.00 92.62 351 VAL A O 1
ATOM 2840 N N . TYR A 1 352 ? -22.135 -3.602 16.726 1.00 89.81 352 TYR A N 1
ATOM 2841 C CA . TYR A 1 352 ? -22.468 -2.302 17.299 1.00 89.81 352 TYR A CA 1
ATOM 2842 C C . TYR A 1 352 ? -21.894 -1.149 16.476 1.00 89.81 352 TYR A C 1
ATOM 2844 O O . TYR A 1 352 ? -20.720 -1.134 16.096 1.00 89.81 352 TYR A O 1
ATOM 2852 N N . GLN A 1 353 ? -22.740 -0.142 16.272 1.00 88.25 353 GLN A N 1
ATOM 2853 C CA . GLN A 1 353 ? -22.390 1.176 15.769 1.00 88.25 353 GLN A CA 1
ATOM 2854 C C . GLN A 1 353 ? -23.404 2.173 16.328 1.00 88.25 353 GLN A C 1
ATOM 2856 O O . GLN A 1 353 ? -24.611 1.926 16.296 1.00 88.25 353 GLN A O 1
ATOM 2861 N N . LYS A 1 354 ? -22.924 3.303 16.850 1.00 88.75 354 LYS A N 1
ATOM 2862 C CA . LYS A 1 354 ? -23.816 4.379 17.289 1.00 88.75 354 LYS A CA 1
ATOM 2863 C C . LYS A 1 354 ? -24.595 4.911 16.072 1.00 88.75 354 LYS A C 1
ATOM 2865 O O . LYS A 1 354 ? -23.975 5.102 15.028 1.00 88.75 354 LYS A O 1
ATOM 2870 N N . PRO A 1 355 ? -25.909 5.184 16.167 1.00 82.38 355 PRO A N 1
ATOM 2871 C CA . PRO A 1 355 ? -26.637 5.860 15.098 1.00 82.38 355 PRO A CA 1
ATOM 2872 C C . PRO A 1 355 ? -25.990 7.202 14.758 1.00 82.38 355 PRO A C 1
ATOM 2874 O O . PRO A 1 355 ? -25.485 7.898 15.643 1.00 82.38 355 PRO A O 1
ATOM 2877 N N . GLN A 1 356 ? -26.016 7.581 13.481 1.00 77.12 356 GLN A N 1
ATOM 2878 C CA . GLN A 1 356 ? -25.514 8.889 13.082 1.00 77.12 356 GLN A CA 1
ATOM 2879 C C . GLN A 1 356 ? -26.431 9.965 13.673 1.00 77.12 356 GLN A C 1
ATOM 2881 O O . GLN A 1 356 ? -27.634 9.971 13.414 1.00 77.12 356 GLN A O 1
ATOM 2886 N N . GLU A 1 357 ? -25.870 10.871 14.474 1.00 74.81 357 GLU A N 1
ATOM 2887 C CA . GLU A 1 357 ? -26.603 12.041 14.962 1.00 74.81 357 GLU A CA 1
ATOM 2888 C C . GLU A 1 357 ? -27.099 12.851 13.751 1.00 74.81 357 GLU A C 1
ATOM 2890 O O . GLU A 1 357 ? -26.355 13.051 12.783 1.00 74.81 357 GLU A O 1
ATOM 2895 N N . ALA A 1 358 ? -28.372 13.270 13.772 1.00 49.91 358 ALA A N 1
ATOM 2896 C CA . ALA A 1 358 ? -28.973 14.036 12.684 1.00 49.91 358 ALA A CA 1
ATOM 2897 C C . ALA A 1 358 ? -28.095 15.252 12.346 1.00 49.91 358 ALA A C 1
ATOM 2899 O O . ALA A 1 358 ? -27.601 15.937 13.243 1.00 49.91 358 ALA A O 1
ATOM 2900 N N . LYS A 1 359 ? -27.870 15.473 11.044 1.00 45.88 359 LYS A N 1
ATOM 2901 C CA . LYS A 1 359 ? -26.928 16.462 10.504 1.00 45.88 359 LYS A CA 1
ATOM 2902 C C . LYS A 1 359 ? -27.074 17.817 11.211 1.00 45.88 359 LYS A C 1
ATOM 2904 O O . LYS A 1 359 ? -28.025 18.546 10.946 1.00 45.88 359 LYS A O 1
ATOM 2909 N N . VAL A 1 360 ? -26.072 18.216 11.996 1.00 39.62 360 VAL A N 1
ATOM 2910 C CA . VAL A 1 360 ? -25.690 19.633 11.997 1.00 39.62 360 VAL A CA 1
ATOM 2911 C C . VAL A 1 360 ? -25.240 19.896 10.564 1.00 39.62 360 VAL A C 1
ATOM 2913 O O . VAL A 1 360 ? -24.422 19.132 10.047 1.00 39.62 360 VAL A O 1
ATOM 2916 N N . GLN A 1 361 ? -25.884 20.859 9.898 1.00 33.31 361 GLN A N 1
ATOM 2917 C CA . GLN A 1 361 ? -25.641 21.218 8.500 1.00 33.31 361 GLN A CA 1
ATOM 2918 C C . GLN A 1 361 ? -24.162 21.098 8.162 1.00 33.31 361 GLN A C 1
ATOM 2920 O O . GLN A 1 361 ? -23.313 21.575 8.915 1.00 33.31 361 GLN A O 1
ATOM 2925 N N . ASN A 1 362 ? -23.896 20.443 7.031 1.00 35.88 362 ASN A N 1
ATOM 2926 C CA . ASN A 1 362 ? -22.600 20.406 6.388 1.00 35.88 362 ASN A CA 1
ATOM 2927 C C . ASN A 1 362 ? -21.891 21.753 6.601 1.00 35.88 362 ASN A C 1
ATOM 2929 O O . ASN A 1 362 ? -22.236 22.743 5.959 1.00 35.88 362 ASN A O 1
ATOM 2933 N N . GLN A 1 363 ? -20.852 21.780 7.438 1.00 39.06 363 GLN A N 1
ATOM 2934 C CA . GLN A 1 363 ? -19.715 22.651 7.168 1.00 39.06 363 GLN A CA 1
ATOM 2935 C C . GLN A 1 363 ? -19.012 22.045 5.950 1.00 39.06 363 GLN A C 1
ATOM 2937 O O . GLN A 1 363 ? -17.930 21.471 6.028 1.00 39.06 363 GLN A O 1
ATOM 2942 N N . GLU A 1 364 ? -19.721 22.082 4.821 1.00 35.00 364 GLU A N 1
ATOM 2943 C CA . GLU A 1 364 ? -19.128 22.063 3.504 1.00 35.00 364 GLU A CA 1
ATOM 2944 C C . GLU A 1 364 ? -18.117 23.199 3.510 1.00 35.00 364 GLU A C 1
ATOM 2946 O O . GLU A 1 364 ? -18.467 24.356 3.738 1.00 35.00 364 GLU A O 1
ATOM 2951 N N . ASP A 1 365 ? -16.851 22.807 3.431 1.00 41.34 365 ASP A N 1
ATOM 2952 C CA . ASP A 1 365 ? -15.781 23.389 2.627 1.00 41.34 365 ASP A CA 1
ATOM 2953 C C . ASP A 1 365 ? -16.041 24.787 2.024 1.00 41.34 365 ASP A C 1
ATOM 2955 O O . ASP A 1 365 ? -15.928 25.013 0.824 1.00 41.34 365 ASP A O 1
ATOM 2959 N N . THR A 1 366 ? -16.387 25.758 2.865 1.00 31.56 366 THR A N 1
ATOM 2960 C CA . THR A 1 366 ? -16.501 27.179 2.504 1.00 31.56 366 THR A CA 1
ATOM 2961 C C . THR A 1 366 ? -15.224 27.940 2.858 1.00 31.56 366 THR A C 1
ATOM 2963 O O . THR A 1 366 ? -15.094 29.121 2.550 1.00 31.56 366 THR A O 1
ATOM 2966 N N . GLY A 1 367 ? -14.237 27.266 3.460 1.00 34.09 367 GLY A N 1
ATOM 2967 C CA . GLY A 1 367 ? -12.985 27.881 3.898 1.00 34.09 367 GLY A CA 1
ATOM 2968 C C . GLY A 1 367 ? -11.721 27.371 3.210 1.00 34.09 367 GLY A C 1
ATOM 2969 O O . GLY A 1 367 ? -10.782 28.150 3.047 1.00 34.09 367 GLY A O 1
ATOM 2970 N N . TYR A 1 368 ? -11.662 26.116 2.760 1.00 41.41 368 TYR A N 1
ATOM 2971 C CA . TYR A 1 368 ? -10.379 25.435 2.560 1.00 41.41 368 TYR A CA 1
ATOM 2972 C C . TYR A 1 368 ? -10.266 24.749 1.194 1.00 41.41 368 TYR A C 1
ATOM 2974 O O . TYR A 1 368 ? -9.918 23.577 1.080 1.00 41.41 368 TYR A O 1
ATOM 2982 N N . GLN A 1 369 ? -10.459 25.534 0.129 1.00 33.38 369 GLN A N 1
ATOM 2983 C CA . GLN A 1 369 ? -9.990 25.154 -1.204 1.00 33.38 369 GLN A CA 1
ATOM 2984 C C . GLN A 1 369 ? -8.490 24.829 -1.158 1.00 33.38 369 GLN A C 1
ATOM 2986 O O . GLN A 1 369 ? -7.666 25.681 -0.821 1.00 33.38 369 GLN A O 1
ATOM 2991 N N . ARG A 1 370 ? -8.163 23.577 -1.496 1.00 35.50 370 ARG A N 1
ATOM 2992 C CA . ARG A 1 370 ? -6.799 23.073 -1.675 1.00 35.50 370 ARG A CA 1
ATOM 2993 C C . ARG A 1 370 ? -6.061 23.954 -2.685 1.00 35.50 370 ARG A C 1
ATOM 2995 O O . ARG A 1 370 ? -6.511 24.090 -3.822 1.00 35.50 370 ARG A O 1
ATOM 3002 N N . SER A 1 371 ? -4.928 24.522 -2.283 1.00 31.88 371 SER A N 1
ATOM 3003 C CA . SER A 1 371 ? -3.933 25.042 -3.220 1.00 31.88 371 SER A CA 1
ATOM 3004 C C . SER A 1 371 ? -3.469 23.900 -4.130 1.00 31.88 371 SER A C 1
ATOM 3006 O O . SER A 1 371 ? -3.149 22.819 -3.630 1.00 31.88 371 SER A O 1
ATOM 3008 N N . ARG A 1 372 ? -3.533 24.152 -5.442 1.00 31.08 372 ARG A N 1
ATOM 3009 C CA . ARG A 1 372 ? -3.075 23.269 -6.523 1.00 31.08 372 ARG A CA 1
ATOM 3010 C C . ARG A 1 372 ? -1.584 22.985 -6.450 1.00 31.08 372 ARG A C 1
ATOM 3012 O O . ARG A 1 372 ? -0.851 23.885 -5.981 1.00 31.08 372 ARG A O 1
#

Foldseek 3Di:
DAKAWDFQFADADDPVLQCLLCVVVPDDPPDDDPRDHRDDDPRRVLSDFQFFQRDGADPVQSVCQRRHWRDDPVAQWIWHADPRRWIFIDGVDDDPDPVNRGGHLVRGAHPFPQDPQPVVLLVVVQVVCVVLPNHNNCSSVVVRVLRSVDQKDWIKIKDWDDDLQFIKIKIKIFIKGADPVDSHIDRFKMKIWIWTGCSPVDGDDIAMDIWGDDPAWGNHPLLVVLQSVFFKAKTFDWAFAPPDADPVRGTDIDTFIKIKHFAPPDADPVRHTDIDIGGVVLQQDAVVQVVVFQWPLVVDPVSVVVVSVCQNSNHFDWTWGQDPNDTFIWTWHDDSQQSHIFIAHSSRHGPDTHPRDPDPPDPPDPRDDDDD

Radius of gyration: 25.7 Å; chains: 1; bounding box: 55×70×84 Å

Organism: NCBI:txid405671

Sequence (372 aa):
MEIKPNPVQVIPPSAEQKELYEAPFQQKADVAIAIEKPKLTPEQLTSIPDVIDGHQLSPKDKYDLLLDALVVDQKDVYYFVDDKGYIMRHFTEEPTDKEKRFVNFEDVTFDMKKTQLNEQNFEYLKKSLKYLGFGENLNSALEVRLKEGSDKFTLGASAAFSTPNAKDMVNYELRFSKSKTTDNYFLNDYQATLEKGNANGTVQEPVSRVFTLNKGNDITAKEAYNLLSGRSIQKNAEITDKQNLTESGEPTKRKEEVWMKLDFDKKNEQGQFSFKTFYKNYGFDLDKAVTDHPIKELNDPDHRERLMSSLKRGNLQSVTLEKNGTEEKAFVAASPQFKNLSLYDKDLKLVYQKPQEAKVQNQEDTGYQRSR

Secondary structure (DSSP, 8-state):
--EEEPPPB--PPPHHHHHHHHHHHHS-TT----PPPPPPPHHHHHHS-SEETTEEPPHHHHHHHHHSEEE-TTSSEEEEE-TT-BEEEEESSPPS-GGGGB--TTSEE---------HHHHHHHHHHHHHTT--STTHHHHHHHHHHT-SEEEEEEEEEEE-SS-EEEEEEEEEEEE-SSSS-EEEEEEEEEEE---SSSPPPPPEEEEEE--SSSPPPHHHHHHHHTT--EEEEEEEEEEEEE-TTSPEEEEEEEEEEEEEEEEE-TTSSEEEEEE-GGG---HHHHHHTS-BGGGGSHHHHHHHHHHHHTT--EEEEEEETTEEEEEEEEEEGGGTEEEEE-TT--EEE-PPPPP------SSS-PPP-